Protein AF-A0A1Z5KUL9-F1 (afdb_monomer)

Secondary structure (DSSP, 8-state):
-HHHHHHHHHHHHSGGG-HHHHHHHHHHHHHS-TTS--HHHHHHHHHHHHHHHHHHHHHHHHHHHHHHS----S--HHHHHHHHHHHHHHHHS-PPPPHHHHHHHHHHHHHHHHHHHHS-TTS--HHHHTT-TTT--HHHHHHHHHHHHHHSBS-TT-TT-S-BSS-HHHHHHHS-HHHHHHHHHHHHHHHHHHHTTHHHHHHHHHHHSTT-HHHHHHHHHHHHHHHHHH-GGGS-HHHHHHHHHHHHHTTS-THHHHHHHHHHHT---S-GGG-HHHHHHHHHS--

Organism: Ornithodoros moubata (NCBI:txid6938)

Solvent-accessible surface area (backbone atoms only — not comparable to full-atom values): 16023 Å² total; per-residue (Å²): 103,66,67,42,52,50,51,40,44,55,21,60,27,39,53,90,49,32,72,58,44,43,49,48,50,53,48,41,57,75,74,42,78,78,76,82,82,43,74,64,57,50,29,67,66,37,36,62,61,36,53,52,50,51,53,49,51,54,50,51,48,49,53,52,51,53,64,72,62,78,57,100,68,91,79,53,75,58,59,60,50,50,51,50,46,53,52,50,51,58,58,70,67,55,72,80,87,45,77,64,56,53,52,51,50,49,52,53,52,48,48,52,50,53,61,57,41,35,73,34,96,87,50,87,15,60,35,54,78,69,71,41,69,91,76,68,47,79,63,52,58,50,49,51,52,52,50,51,39,50,68,40,46,69,37,86,89,39,88,81,52,91,50,38,67,41,49,62,86,66,49,62,76,71,48,63,61,68,58,57,51,47,54,51,50,35,52,53,49,37,50,48,36,59,74,70,38,50,60,59,52,52,51,54,57,45,61,69,54,72,93,41,70,70,60,45,34,51,51,46,18,50,52,33,23,57,48,9,25,60,19,49,66,56,61,36,67,68,52,51,48,54,47,39,54,50,22,57,76,70,75,42,68,40,62,68,45,48,50,51,24,56,58,31,27,54,63,31,75,81,38,45,70,19,36,70,55,39,36,52,40,62,73,75,38,96,122

Nearest PDB structures (foldseek):
  8w6t-assembly1_A  TM=8.303E-01  e=1.718E-07  Homo sapiens
  8w6t-assembly1_B  TM=5.872E-01  e=6.040E-07  Homo sapiens
  8w6o-assembly1_A  TM=5.291E-01  e=1.368E-05  Homo sapiens

Mean predicted aligned error: 11.58 Å

Sequence (287 aa):
MVVALSCHLGSSTFFTGSQIHLRFLDLFSRTLEPG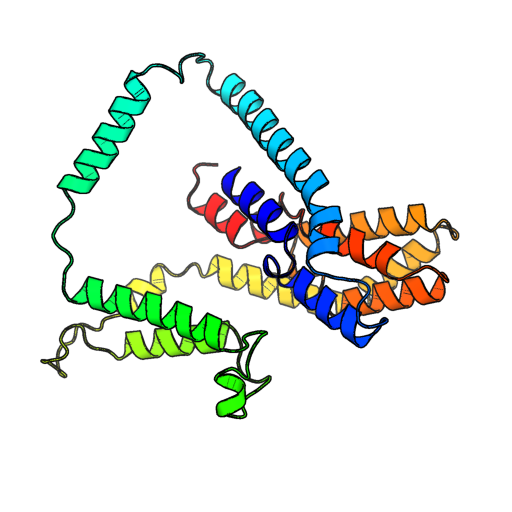ILTSGAWVAVNAPPAIILILLVCFLTRIVYLRKLGVYSLESKDHRKEMNFIFSSQYSDLEPVTAWEALVAFFVVFFVVIQFTREPVFFHGWAAFLNVEGFVSDATSSALVLLVMGFVPVRLMELTSRHRLLNWRVVLPDLPWGMALVVGAGNAFAYAANKTGFIDTTISWLDRIKRKPVLTQVGLSFSSAFSAQFTRQFLDTSRLHQIVEKSVQDNVHPMMYVLPAASAASFSYVMPTASVANIMVYRYGDV

Radius of gyration: 23.61 Å; Cα contacts (8 Å, |Δi|>4): 247; chains: 1; bounding box: 67×36×63 Å

Structure (mmCIF, N/CA/C/O backbone):
data_AF-A0A1Z5KUL9-F1
#
_entry.id   AF-A0A1Z5KUL9-F1
#
loop_
_atom_site.group_PDB
_atom_site.id
_atom_site.type_symbol
_atom_site.label_atom_id
_atom_site.label_alt_id
_atom_site.label_comp_id
_atom_site.label_asym_id
_atom_site.label_entity_id
_atom_site.label_seq_id
_atom_site.pdbx_PDB_ins_code
_atom_site.Cartn_x
_atom_site.Cartn_y
_atom_site.Cartn_z
_atom_site.occupancy
_atom_site.B_iso_or_equiv
_atom_site.auth_seq_id
_atom_site.auth_comp_id
_atom_site.auth_asym_id
_atom_site.auth_atom_id
_atom_site.pdbx_PDB_model_num
ATOM 1 N N . MET A 1 1 ? 5.044 2.825 15.771 1.00 62.91 1 MET A N 1
ATOM 2 C CA . MET A 1 1 ? 5.893 2.726 14.554 1.00 62.91 1 MET A CA 1
ATOM 3 C C . MET A 1 1 ? 6.215 1.283 14.154 1.00 62.91 1 MET A C 1
ATOM 5 O O . MET A 1 1 ? 5.953 0.923 13.015 1.00 62.91 1 MET A O 1
ATOM 9 N N . VAL A 1 2 ? 6.712 0.435 15.067 1.00 69.31 2 VAL A N 1
ATOM 10 C CA . VAL A 1 2 ? 7.097 -0.964 14.758 1.00 69.31 2 VAL A CA 1
ATOM 11 C C . VAL A 1 2 ? 5.974 -1.783 14.121 1.00 69.31 2 VAL A C 1
ATOM 13 O O . VAL A 1 2 ? 6.212 -2.455 13.130 1.00 69.31 2 VAL A O 1
ATOM 16 N N . VAL A 1 3 ? 4.743 -1.680 14.627 1.00 72.81 3 VAL A N 1
ATOM 17 C CA . VAL A 1 3 ? 3.597 -2.448 14.106 1.00 72.81 3 VAL A CA 1
ATOM 18 C C . VAL A 1 3 ? 3.288 -2.118 12.638 1.00 72.81 3 VAL A C 1
ATOM 20 O O . VAL A 1 3 ? 3.062 -3.030 11.846 1.00 72.81 3 VAL A O 1
ATOM 23 N N . ALA A 1 4 ? 3.338 -0.840 12.243 1.00 72.75 4 ALA A N 1
ATOM 24 C CA . ALA A 1 4 ? 3.152 -0.448 10.841 1.00 72.75 4 ALA A CA 1
ATOM 25 C C . ALA A 1 4 ? 4.274 -0.995 9.948 1.00 72.75 4 ALA A C 1
ATOM 27 O O . ALA A 1 4 ? 4.018 -1.466 8.842 1.00 72.75 4 ALA A O 1
ATOM 28 N N . LEU A 1 5 ? 5.509 -0.995 10.454 1.00 74.69 5 LEU A N 1
ATOM 29 C CA . LEU A 1 5 ? 6.662 -1.516 9.731 1.00 74.69 5 LEU A CA 1
ATOM 30 C C . LEU A 1 5 ? 6.566 -3.042 9.551 1.00 74.69 5 LEU A C 1
ATOM 32 O O . LEU A 1 5 ? 6.753 -3.540 8.442 1.00 74.69 5 LEU A O 1
ATOM 36 N N . SER A 1 6 ? 6.160 -3.775 10.590 1.00 75.12 6 SER A N 1
ATOM 37 C CA . SER A 1 6 ? 5.890 -5.217 10.516 1.00 75.12 6 SER A CA 1
ATOM 38 C C . SER A 1 6 ? 4.751 -5.548 9.550 1.00 75.12 6 SER A C 1
ATOM 40 O O . SER A 1 6 ? 4.861 -6.504 8.789 1.00 75.12 6 SER A O 1
ATOM 42 N N . CYS A 1 7 ? 3.681 -4.746 9.535 1.00 75.38 7 CYS A N 1
ATOM 43 C CA . CYS A 1 7 ? 2.575 -4.904 8.589 1.00 75.38 7 CYS A CA 1
ATOM 44 C C . CYS A 1 7 ? 3.070 -4.793 7.139 1.00 75.38 7 CYS A C 1
ATOM 46 O O . CYS A 1 7 ? 2.737 -5.619 6.291 1.00 75.38 7 CYS A O 1
ATOM 48 N N . HIS A 1 8 ? 3.947 -3.828 6.868 1.00 76.38 8 HIS A N 1
ATOM 49 C CA . HIS A 1 8 ? 4.524 -3.640 5.543 1.00 76.38 8 HIS A CA 1
ATOM 50 C C . HIS A 1 8 ? 5.495 -4.741 5.123 1.00 76.38 8 HIS A C 1
ATOM 52 O O . HIS A 1 8 ? 5.379 -5.241 4.005 1.00 76.38 8 HIS A O 1
ATOM 58 N N . LEU A 1 9 ? 6.370 -5.193 6.021 1.00 76.31 9 LEU A N 1
ATOM 59 C CA . LEU A 1 9 ? 7.263 -6.326 5.754 1.00 76.31 9 LEU A CA 1
ATOM 60 C C . LEU A 1 9 ? 6.496 -7.650 5.577 1.00 76.31 9 LEU A C 1
ATOM 62 O O . LEU A 1 9 ? 6.845 -8.469 4.728 1.00 76.31 9 LEU A O 1
ATOM 66 N N . GLY A 1 10 ? 5.412 -7.851 6.329 1.00 74.94 10 GLY A N 1
ATOM 67 C CA . GLY A 1 10 ? 4.516 -8.992 6.137 1.00 74.94 10 GLY A CA 1
ATOM 68 C C . GLY A 1 10 ? 3.826 -8.938 4.774 1.00 74.94 10 GLY A C 1
ATOM 69 O O . GLY A 1 10 ? 3.861 -9.909 4.019 1.00 74.94 10 GLY A O 1
ATOM 70 N N . SER A 1 11 ? 3.277 -7.773 4.415 1.00 73.88 11 SER A N 1
ATOM 71 C CA . SER A 1 11 ? 2.605 -7.565 3.129 1.00 73.88 11 SER A CA 1
ATOM 72 C C . SER A 1 11 ? 3.530 -7.736 1.923 1.00 73.88 11 SER A C 1
ATOM 74 O O . SER A 1 11 ? 3.076 -8.158 0.863 1.00 73.88 11 SER A O 1
ATOM 76 N N . SER A 1 12 ? 4.829 -7.454 2.069 1.00 77.00 12 SER A N 1
ATOM 77 C CA . SER A 1 12 ? 5.770 -7.590 0.961 1.00 77.00 12 SER A CA 1
ATOM 78 C C . SER A 1 12 ? 6.201 -9.039 0.701 1.00 77.00 12 SER A C 1
ATOM 80 O O . SER A 1 12 ? 6.605 -9.387 -0.410 1.00 77.00 12 SER A O 1
ATOM 82 N N . THR A 1 13 ? 6.085 -9.903 1.710 1.00 78.25 13 THR A N 1
ATOM 83 C CA . THR A 1 13 ? 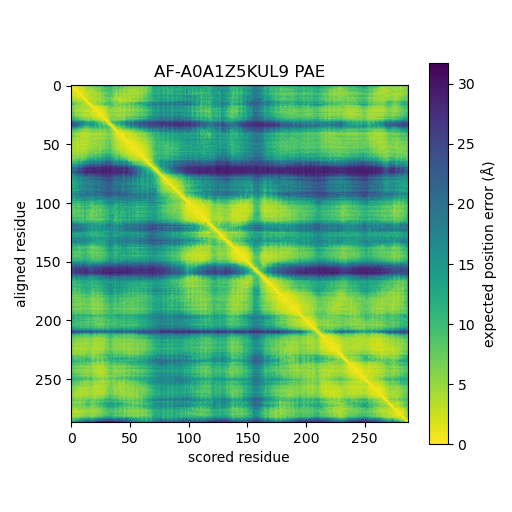6.519 -11.304 1.637 1.00 78.25 13 THR A CA 1
ATOM 84 C C . THR A 1 13 ? 5.588 -12.155 0.767 1.00 78.25 13 THR A C 1
ATOM 86 O O . THR A 1 13 ? 6.046 -13.084 0.104 1.00 78.25 13 THR A O 1
ATOM 89 N N . PHE A 1 14 ? 4.296 -11.820 0.716 1.00 77.75 14 PHE A N 1
ATOM 90 C CA . PHE A 1 14 ? 3.277 -12.565 -0.028 1.00 77.75 14 PHE A CA 1
ATOM 91 C C . PHE A 1 14 ? 2.748 -11.755 -1.220 1.00 77.75 14 PHE A C 1
ATOM 93 O O . PHE A 1 14 ? 2.569 -10.542 -1.119 1.00 77.75 14 PHE A O 1
ATOM 100 N N . PHE A 1 15 ? 2.422 -12.415 -2.340 1.00 68.12 15 PHE A N 1
ATOM 101 C CA . PHE A 1 15 ? 1.801 -11.742 -3.496 1.00 68.12 15 PHE A CA 1
ATOM 102 C C . PHE A 1 15 ? 0.457 -11.105 -3.158 1.00 68.12 15 PHE A C 1
ATOM 104 O O . PHE A 1 15 ? 0.182 -9.986 -3.570 1.00 68.12 15 PHE A O 1
ATOM 111 N N . THR A 1 16 ? -0.359 -11.804 -2.374 1.00 68.25 16 THR A N 1
ATOM 112 C CA . THR A 1 16 ? -1.669 -11.327 -1.918 1.00 68.25 16 THR A CA 1
ATOM 113 C C . THR A 1 16 ? -1.567 -10.224 -0.869 1.00 68.25 16 THR A C 1
ATOM 115 O O . THR A 1 16 ? -2.568 -9.592 -0.550 1.00 68.25 16 THR A O 1
ATOM 118 N N . GLY A 1 17 ? -0.371 -9.978 -0.326 1.00 63.09 17 GLY A N 1
ATOM 119 C CA . GLY A 1 17 ? -0.167 -8.992 0.725 1.00 63.09 17 GLY A CA 1
ATOM 120 C C . GLY A 1 17 ? -0.227 -7.547 0.229 1.00 63.09 17 GLY A C 1
ATOM 121 O O . GLY A 1 17 ? -0.564 -6.660 1.009 1.00 63.09 17 GLY A O 1
ATOM 122 N N . SER A 1 18 ? 0.064 -7.286 -1.051 1.00 73.56 18 SER A N 1
ATOM 123 C CA . SER A 1 18 ? 0.107 -5.928 -1.605 1.00 73.56 18 SER A CA 1
ATOM 124 C C . SER A 1 18 ? -0.426 -5.864 -3.034 1.00 73.56 18 SER A C 1
ATOM 126 O O . SER A 1 18 ? -0.042 -6.648 -3.899 1.00 73.56 18 SER A O 1
ATOM 128 N N . GLN A 1 19 ? -1.235 -4.840 -3.313 1.00 71.25 19 GLN A N 1
ATOM 129 C CA . GLN A 1 19 ? -1.764 -4.559 -4.653 1.00 71.25 19 GLN A CA 1
ATOM 130 C C . GLN A 1 19 ? -0.659 -4.324 -5.697 1.00 71.25 19 GLN A C 1
ATOM 132 O O . GLN A 1 19 ? -0.842 -4.628 -6.872 1.00 71.25 19 GLN A O 1
ATOM 137 N N . ILE A 1 20 ? 0.515 -3.834 -5.284 1.00 73.31 20 ILE A N 1
ATOM 138 C CA . ILE A 1 20 ? 1.674 -3.663 -6.179 1.00 73.31 20 ILE A CA 1
ATOM 139 C C . ILE A 1 20 ? 2.148 -5.027 -6.696 1.00 73.31 20 ILE A C 1
ATOM 141 O O . ILE A 1 20 ? 2.472 -5.173 -7.872 1.00 73.31 20 ILE A O 1
ATOM 145 N N . HIS A 1 21 ? 2.154 -6.039 -5.826 1.00 77.50 21 HIS A N 1
ATOM 146 C CA . HIS A 1 21 ? 2.615 -7.385 -6.157 1.00 77.50 21 HIS A CA 1
ATOM 147 C C . HIS A 1 21 ? 1.599 -8.137 -7.013 1.00 77.50 21 HIS A C 1
ATOM 149 O O . HIS A 1 21 ? 1.995 -8.845 -7.934 1.00 77.50 21 HIS A O 1
ATOM 155 N N . LEU A 1 22 ? 0.303 -7.929 -6.771 1.00 75.56 22 LEU A N 1
ATOM 156 C CA . LEU A 1 22 ? -0.757 -8.462 -7.628 1.00 75.56 22 LEU A CA 1
ATOM 157 C C . LEU A 1 22 ? -0.721 -7.851 -9.030 1.00 75.56 22 LEU A C 1
ATOM 159 O O . LEU A 1 22 ? -0.789 -8.582 -10.010 1.00 75.56 22 LEU A O 1
ATOM 163 N N . ARG A 1 23 ? -0.536 -6.531 -9.143 1.00 75.75 23 ARG A N 1
ATOM 164 C CA . ARG A 1 23 ? -0.370 -5.858 -10.442 1.00 75.75 23 ARG A CA 1
ATOM 165 C C . ARG A 1 23 ? 0.884 -6.312 -11.173 1.00 75.75 23 ARG A C 1
ATOM 167 O O . ARG A 1 23 ? 0.862 -6.440 -12.391 1.00 75.75 23 ARG A O 1
ATOM 174 N N . PHE A 1 24 ? 1.966 -6.565 -10.440 1.00 75.69 24 PHE A N 1
ATOM 175 C CA . PHE A 1 24 ? 3.160 -7.174 -11.009 1.00 75.69 24 PHE A CA 1
ATOM 176 C C . PHE A 1 24 ? 2.887 -8.593 -11.516 1.00 75.69 24 PHE A C 1
ATOM 178 O O . PHE A 1 24 ? 3.294 -8.912 -12.625 1.00 75.69 24 PHE A O 1
ATOM 185 N N . LEU A 1 25 ? 2.190 -9.425 -10.740 1.00 75.31 25 LEU A N 1
ATOM 186 C CA . LEU A 1 25 ? 1.840 -10.784 -11.145 1.00 75.31 25 LEU A CA 1
ATOM 187 C C . LEU A 1 25 ? 0.931 -10.788 -12.383 1.00 75.31 25 LEU A C 1
ATOM 189 O O . LEU A 1 25 ? 1.201 -11.533 -13.320 1.00 75.31 25 LEU A O 1
ATOM 193 N N . ASP A 1 26 ? -0.091 -9.927 -12.414 1.00 75.25 26 ASP A N 1
ATOM 194 C CA . ASP A 1 26 ? -0.973 -9.742 -13.573 1.00 75.25 26 ASP A CA 1
ATOM 195 C C . ASP A 1 26 ? -0.164 -9.296 -14.798 1.00 75.25 26 ASP A C 1
ATOM 197 O O . ASP A 1 26 ? -0.205 -9.953 -15.836 1.00 75.25 26 ASP A O 1
ATOM 201 N N . LEU A 1 27 ? 0.678 -8.267 -14.654 1.00 75.38 27 LEU A N 1
ATOM 202 C CA . LEU A 1 27 ? 1.568 -7.818 -15.723 1.00 75.38 27 LEU A CA 1
ATOM 203 C C . LEU A 1 27 ? 2.477 -8.944 -16.224 1.00 75.38 27 LEU A C 1
ATOM 205 O O . LEU A 1 27 ? 2.590 -9.155 -17.429 1.00 75.38 27 LEU A O 1
ATOM 209 N N . PHE A 1 28 ? 3.126 -9.658 -15.307 1.00 74.06 28 PHE A N 1
ATOM 210 C CA . PHE A 1 28 ? 4.061 -10.728 -15.624 1.00 74.06 28 PHE A CA 1
ATOM 211 C C . PHE A 1 28 ? 3.354 -11.851 -16.377 1.00 74.06 28 PHE A C 1
ATOM 213 O O . PHE A 1 28 ? 3.831 -12.260 -17.424 1.00 74.06 28 PHE A O 1
ATOM 220 N N . SER A 1 29 ? 2.176 -12.272 -15.911 1.00 71.81 29 SER A N 1
ATOM 221 C CA . SER A 1 29 ? 1.372 -13.309 -16.566 1.00 71.81 29 SER A CA 1
ATOM 222 C C . SER A 1 29 ? 0.888 -12.930 -17.972 1.00 71.81 29 SER A C 1
ATOM 224 O O . SER A 1 29 ? 0.680 -13.813 -18.800 1.00 71.81 29 SER A O 1
ATOM 226 N N . ARG A 1 30 ? 0.727 -11.628 -18.255 1.00 70.50 30 ARG A N 1
ATOM 227 C CA . ARG A 1 30 ? 0.309 -11.110 -19.569 1.00 70.50 30 ARG A CA 1
ATOM 228 C C . ARG A 1 30 ? 1.467 -10.875 -20.534 1.00 70.50 30 ARG A C 1
ATOM 230 O O . ARG A 1 30 ? 1.259 -10.934 -21.741 1.00 70.50 30 ARG A O 1
ATOM 237 N N . THR A 1 31 ? 2.651 -10.543 -20.023 1.00 67.88 31 THR A N 1
ATOM 238 C CA . THR A 1 31 ? 3.796 -10.099 -20.841 1.00 67.88 31 THR A CA 1
ATOM 239 C C . THR A 1 31 ? 4.904 -11.135 -20.966 1.00 67.88 31 THR A C 1
ATOM 241 O O . THR A 1 31 ? 5.670 -11.080 -21.925 1.00 67.88 31 THR A O 1
ATOM 244 N N . LEU A 1 32 ? 5.019 -12.066 -20.017 1.00 62.53 32 LEU A N 1
ATOM 245 C CA . LEU A 1 32 ? 6.112 -13.031 -19.919 1.00 62.53 32 LEU A CA 1
ATOM 246 C C . LEU A 1 32 ? 5.563 -14.434 -19.658 1.00 62.53 32 LEU A C 1
ATOM 248 O O . LEU A 1 32 ? 4.431 -14.596 -19.211 1.00 62.53 32 LEU A O 1
ATOM 252 N N . GLU A 1 33 ? 6.359 -15.450 -20.000 1.00 60.91 33 GLU A N 1
ATOM 253 C CA . GLU A 1 33 ? 5.923 -16.848 -20.037 1.00 60.91 33 GLU A CA 1
ATOM 254 C C . GLU A 1 33 ? 5.136 -17.266 -18.777 1.00 60.91 33 GLU A C 1
ATOM 256 O O . GLU A 1 33 ? 5.625 -17.115 -17.646 1.00 60.91 33 GLU A O 1
ATOM 261 N N . PRO A 1 34 ? 3.921 -17.821 -18.944 1.00 55.38 34 PRO A N 1
ATOM 262 C CA . PRO A 1 34 ? 3.115 -18.266 -17.819 1.00 55.38 34 PRO A CA 1
ATOM 263 C C . PRO A 1 34 ? 3.795 -19.455 -17.124 1.00 55.38 34 PRO A C 1
ATOM 265 O O . PRO A 1 34 ? 4.022 -20.496 -17.733 1.00 55.38 34 PRO A O 1
ATOM 268 N N . GLY A 1 35 ? 4.099 -19.313 -15.827 1.00 58.16 35 GLY A N 1
ATOM 269 C CA . GLY A 1 35 ? 4.511 -20.430 -14.961 1.00 58.16 35 GLY A CA 1
ATOM 270 C C . GLY A 1 35 ? 5.857 -20.293 -14.241 1.00 58.16 35 GLY A C 1
ATOM 271 O O . GLY A 1 35 ? 6.096 -21.035 -13.291 1.00 58.16 35 GLY A O 1
ATOM 272 N N . ILE A 1 36 ? 6.712 -19.329 -14.604 1.00 57.94 36 ILE A N 1
ATOM 273 C CA . ILE A 1 36 ? 8.028 -19.146 -13.948 1.00 57.94 36 ILE A CA 1
ATOM 274 C C . ILE A 1 36 ? 7.878 -18.602 -12.515 1.00 57.94 36 ILE A C 1
ATOM 276 O O . ILE A 1 36 ? 8.662 -18.924 -11.621 1.00 57.94 36 ILE A O 1
ATOM 280 N N . LEU A 1 37 ? 6.845 -17.793 -12.270 1.00 66.19 37 LEU A N 1
ATOM 281 C CA . LEU A 1 37 ? 6.653 -17.081 -11.013 1.00 66.19 37 LEU A CA 1
ATOM 282 C C . LEU A 1 37 ? 5.544 -17.717 -10.167 1.00 66.19 37 LEU A C 1
ATOM 284 O O . LEU A 1 37 ? 4.406 -17.253 -10.141 1.00 66.19 37 LEU A O 1
ATOM 288 N N . THR A 1 38 ? 5.873 -18.794 -9.457 1.00 71.12 38 THR A N 1
ATOM 289 C CA . THR A 1 38 ? 4.954 -19.373 -8.467 1.00 71.12 38 THR A CA 1
ATOM 290 C C . THR A 1 38 ? 4.915 -18.522 -7.197 1.00 71.12 38 THR A C 1
ATOM 292 O O . THR A 1 38 ? 5.908 -17.896 -6.813 1.00 71.12 38 THR A O 1
ATOM 295 N N . SER A 1 39 ? 3.784 -18.532 -6.481 1.00 68.12 39 SER A N 1
ATOM 296 C CA . SER A 1 39 ? 3.685 -17.853 -5.180 1.00 68.12 39 SER A CA 1
ATOM 297 C C . SER A 1 39 ? 4.734 -18.346 -4.181 1.00 68.12 39 SER A C 1
ATOM 299 O O . SER A 1 39 ? 5.261 -17.552 -3.405 1.00 68.12 39 SER A O 1
ATOM 301 N N . GLY A 1 40 ? 5.099 -19.630 -4.256 1.00 68.19 40 GLY A N 1
ATOM 302 C CA . GLY A 1 40 ? 6.181 -20.213 -3.465 1.00 68.19 40 GLY A CA 1
ATOM 303 C C . GLY A 1 40 ? 7.559 -19.634 -3.802 1.00 68.19 40 GLY A C 1
ATOM 304 O O . GLY A 1 40 ? 8.306 -19.299 -2.886 1.00 68.19 40 GLY A O 1
ATOM 305 N N . ALA A 1 41 ? 7.883 -19.445 -5.087 1.00 74.25 41 ALA A N 1
ATOM 306 C CA . ALA A 1 41 ? 9.161 -18.862 -5.506 1.00 74.25 41 ALA A CA 1
ATOM 307 C C . ALA A 1 41 ? 9.328 -17.414 -5.015 1.00 74.25 41 ALA A C 1
ATOM 309 O O . ALA A 1 41 ? 10.400 -17.031 -4.549 1.00 74.25 41 ALA A O 1
ATOM 310 N N . TRP A 1 42 ? 8.259 -16.616 -5.044 1.00 76.25 42 TRP A N 1
ATOM 311 C CA . TRP A 1 42 ? 8.297 -15.247 -4.523 1.00 76.25 42 TRP A CA 1
ATOM 312 C C . TRP A 1 42 ? 8.534 -15.185 -3.022 1.00 76.25 42 TRP A C 1
ATOM 314 O O . TRP A 1 42 ? 9.363 -14.393 -2.571 1.00 76.25 42 TRP A O 1
ATOM 324 N N . VAL A 1 43 ? 7.836 -16.029 -2.257 1.00 79.25 43 VAL A N 1
ATOM 325 C CA . VAL A 1 43 ? 8.042 -16.139 -0.809 1.00 79.25 43 VAL A CA 1
ATOM 326 C C . VAL A 1 43 ? 9.469 -16.605 -0.526 1.00 79.25 43 VAL A C 1
ATOM 328 O O . VAL A 1 43 ? 10.130 -16.019 0.321 1.00 79.25 43 VAL A O 1
ATOM 331 N N . ALA A 1 44 ? 9.992 -17.585 -1.265 1.00 80.62 44 ALA A N 1
ATOM 332 C CA . ALA A 1 44 ? 11.360 -18.066 -1.081 1.00 80.62 44 ALA A CA 1
ATOM 333 C C . ALA A 1 44 ? 12.415 -16.962 -1.288 1.00 80.62 44 ALA A C 1
ATOM 335 O O . ALA A 1 44 ? 13.407 -16.922 -0.563 1.00 80.62 44 ALA A O 1
ATOM 336 N N . VAL A 1 45 ? 12.189 -16.042 -2.232 1.00 80.06 45 VAL A N 1
ATOM 337 C CA . VAL A 1 45 ? 13.104 -14.921 -2.504 1.00 80.06 45 VAL A CA 1
ATOM 338 C C . VAL A 1 45 ? 12.916 -13.757 -1.521 1.00 80.06 45 VAL A C 1
ATOM 340 O O . VAL A 1 45 ? 13.900 -13.168 -1.078 1.00 80.06 45 VAL A O 1
ATOM 343 N N . ASN A 1 46 ? 11.676 -13.415 -1.155 1.00 79.56 46 ASN A N 1
ATOM 344 C CA . ASN A 1 46 ? 11.377 -12.220 -0.353 1.00 79.56 46 ASN A CA 1
ATOM 345 C C . ASN A 1 46 ? 11.302 -12.478 1.162 1.00 79.56 46 ASN A C 1
ATOM 347 O O . ASN A 1 46 ? 11.520 -11.550 1.941 1.00 79.56 46 ASN A O 1
ATOM 351 N N . ALA A 1 47 ? 11.037 -13.709 1.611 1.00 81.94 47 ALA A N 1
ATOM 352 C CA . ALA A 1 47 ? 10.938 -14.022 3.037 1.00 81.94 47 ALA A CA 1
ATOM 353 C C . ALA A 1 47 ? 12.275 -13.886 3.786 1.00 81.94 47 ALA A C 1
ATOM 355 O O . ALA A 1 47 ? 12.273 -13.253 4.844 1.00 81.94 47 ALA A O 1
ATOM 356 N N . PRO A 1 48 ? 13.426 -14.387 3.282 1.00 85.69 48 PRO A N 1
ATOM 357 C CA . PRO A 1 48 ? 14.700 -14.220 3.980 1.00 85.69 48 PRO A CA 1
ATOM 358 C C . PRO A 1 48 ? 15.066 -12.750 4.262 1.00 85.69 48 PRO A C 1
ATOM 360 O O . PRO A 1 48 ? 15.320 -12.429 5.428 1.00 85.69 48 PRO A O 1
ATOM 363 N N . PRO A 1 49 ? 15.041 -11.819 3.279 1.00 82.31 49 PRO A N 1
ATOM 364 C CA . PRO A 1 49 ? 15.327 -10.416 3.562 1.00 82.31 49 PRO A CA 1
ATOM 365 C C . PRO A 1 49 ? 14.263 -9.771 4.461 1.00 82.31 49 PRO A C 1
ATOM 367 O O . PRO A 1 49 ? 14.620 -8.960 5.314 1.00 82.31 49 PRO A O 1
ATOM 370 N N . ALA A 1 50 ? 12.983 -10.148 4.346 1.00 81.12 50 ALA A N 1
ATOM 371 C CA . ALA A 1 50 ? 11.934 -9.635 5.229 1.00 81.12 50 ALA A CA 1
ATOM 372 C C . ALA A 1 50 ? 12.160 -10.037 6.696 1.00 81.12 50 ALA A C 1
ATOM 374 O O . ALA A 1 50 ? 12.080 -9.184 7.577 1.00 81.12 50 ALA A O 1
ATOM 375 N N . ILE A 1 51 ? 12.512 -11.298 6.969 1.00 83.62 51 ILE A N 1
ATOM 376 C CA . ILE A 1 51 ? 12.808 -11.788 8.326 1.00 83.62 51 ILE A CA 1
ATOM 377 C C . ILE A 1 51 ? 14.011 -11.046 8.916 1.00 83.62 51 ILE A C 1
ATOM 379 O O . ILE A 1 51 ? 13.946 -10.580 10.053 1.00 83.62 51 ILE A O 1
ATOM 383 N N . ILE A 1 52 ? 15.087 -10.883 8.138 1.00 85.88 52 ILE A N 1
ATOM 384 C CA . ILE A 1 52 ? 16.282 -10.144 8.570 1.00 85.88 52 ILE A CA 1
ATOM 385 C C . ILE A 1 52 ? 15.918 -8.700 8.929 1.00 85.88 52 ILE A C 1
ATOM 387 O O . ILE A 1 52 ? 16.329 -8.204 9.977 1.00 85.88 52 ILE A O 1
ATOM 391 N N . LEU A 1 53 ? 15.112 -8.033 8.099 1.00 82.12 53 LEU A N 1
ATOM 392 C CA . LEU A 1 53 ? 14.672 -6.661 8.348 1.00 82.12 53 LEU A CA 1
ATOM 393 C C . LEU A 1 53 ? 13.767 -6.551 9.578 1.00 82.12 53 LEU A C 1
ATOM 395 O O . LEU A 1 53 ? 13.943 -5.620 10.361 1.00 82.12 53 LEU A O 1
ATOM 399 N N . ILE A 1 54 ? 12.847 -7.497 9.793 1.00 82.75 54 ILE A N 1
ATOM 400 C CA . ILE A 1 54 ? 12.008 -7.533 11.001 1.00 82.75 54 ILE A CA 1
ATOM 401 C C . ILE A 1 54 ? 12.893 -7.674 12.241 1.00 82.75 54 ILE A C 1
ATOM 403 O O . ILE A 1 54 ? 12.766 -6.882 13.173 1.00 82.75 54 ILE A O 1
ATOM 407 N N . LEU A 1 55 ? 13.822 -8.636 12.247 1.00 84.31 55 LEU A N 1
ATOM 408 C CA . LEU A 1 55 ? 14.739 -8.850 13.369 1.00 84.31 55 LEU A CA 1
ATOM 409 C C . LEU A 1 55 ? 15.595 -7.611 13.640 1.00 84.31 55 LEU A C 1
ATOM 411 O O . LEU A 1 55 ? 15.738 -7.203 14.793 1.00 84.31 55 LEU A O 1
ATOM 415 N N . LEU A 1 56 ? 16.111 -6.977 12.586 1.00 84.38 56 LEU A N 1
ATOM 416 C CA . LEU A 1 56 ? 16.901 -5.756 12.683 1.00 84.38 56 LEU A CA 1
ATOM 417 C C . LEU A 1 56 ? 16.076 -4.589 13.236 1.00 84.38 56 LEU A C 1
ATOM 419 O O . LEU A 1 56 ? 16.545 -3.882 14.122 1.00 84.38 56 LEU A O 1
ATOM 423 N N . VAL A 1 57 ? 14.833 -4.407 12.792 1.00 80.12 57 VAL A N 1
ATOM 424 C CA . VAL A 1 57 ? 13.946 -3.354 13.310 1.00 80.12 57 VAL A CA 1
ATOM 425 C C . VAL A 1 57 ? 13.556 -3.620 14.760 1.00 80.12 57 VAL A C 1
ATOM 427 O O . VAL A 1 57 ? 13.581 -2.695 15.573 1.00 80.12 57 VAL A O 1
ATOM 430 N N . CYS A 1 58 ? 13.247 -4.864 15.125 1.00 79.94 58 CYS A N 1
ATOM 431 C CA . CYS A 1 58 ? 12.995 -5.246 16.513 1.00 79.94 58 CYS A CA 1
ATOM 432 C C . CYS A 1 58 ? 14.222 -4.975 17.393 1.00 79.94 58 CYS A C 1
ATOM 434 O O . CYS A 1 58 ? 14.089 -4.412 18.478 1.00 79.94 58 CYS A O 1
ATOM 436 N N . PHE A 1 59 ? 15.417 -5.313 16.909 1.00 83.31 59 PHE A N 1
ATOM 437 C CA . PHE A 1 59 ? 16.675 -5.074 17.607 1.00 83.31 59 PHE A CA 1
ATOM 438 C C . PHE A 1 59 ? 16.975 -3.578 17.773 1.00 83.31 59 PHE A C 1
ATOM 440 O O . PHE A 1 59 ? 17.240 -3.124 18.886 1.00 83.31 59 PHE A O 1
ATOM 447 N N . LEU A 1 60 ? 16.864 -2.788 16.701 1.00 81.19 60 LEU A N 1
ATOM 448 C CA . LEU A 1 60 ? 17.062 -1.337 16.734 1.00 81.19 60 LEU A CA 1
ATOM 449 C C . LEU A 1 60 ? 16.042 -0.650 17.640 1.00 81.19 60 LEU A C 1
ATOM 451 O O . LEU A 1 60 ? 16.420 0.195 18.450 1.00 81.19 60 LEU A O 1
ATOM 455 N N . THR A 1 61 ? 14.769 -1.042 17.560 1.00 74.25 61 THR A N 1
ATOM 456 C CA . THR A 1 61 ? 13.734 -0.504 18.450 1.00 74.25 61 THR A CA 1
ATOM 457 C C . THR A 1 61 ? 14.068 -0.840 19.893 1.00 74.25 61 THR A C 1
ATOM 459 O O . THR A 1 61 ? 14.020 0.047 20.736 1.00 74.25 61 THR A O 1
ATOM 462 N N . ARG A 1 62 ? 14.473 -2.082 20.184 1.00 73.31 62 ARG A N 1
ATOM 463 C CA . ARG A 1 62 ? 14.875 -2.496 21.530 1.00 73.31 62 ARG A CA 1
ATOM 464 C C . ARG A 1 62 ? 16.050 -1.659 22.037 1.00 73.31 62 ARG A C 1
ATOM 466 O O . ARG A 1 62 ? 15.983 -1.177 23.156 1.00 73.31 62 ARG A O 1
ATOM 473 N N . ILE A 1 63 ? 17.074 -1.392 21.226 1.00 77.88 63 ILE A N 1
ATOM 474 C CA . ILE A 1 63 ? 18.196 -0.519 21.618 1.00 77.88 63 ILE A CA 1
ATOM 475 C C . ILE A 1 63 ? 17.737 0.920 21.877 1.00 77.88 63 ILE A C 1
ATOM 477 O O . ILE A 1 63 ? 18.121 1.510 22.885 1.00 77.88 63 ILE A O 1
ATOM 481 N N . VAL A 1 64 ? 16.938 1.498 20.979 1.00 72.38 64 VAL A N 1
ATOM 482 C CA . VAL A 1 64 ? 16.502 2.899 21.072 1.00 72.38 64 VAL A CA 1
ATOM 483 C C . VAL A 1 64 ? 15.545 3.104 22.247 1.00 72.38 64 VAL A C 1
ATOM 485 O O . VAL A 1 64 ? 15.734 4.046 23.016 1.00 72.38 64 VAL A O 1
ATOM 488 N N . TYR A 1 65 ? 14.568 2.211 22.438 1.00 65.81 65 TYR A N 1
ATOM 489 C CA . TYR A 1 65 ? 13.636 2.271 23.567 1.00 65.81 65 TYR A CA 1
ATOM 490 C C . TYR A 1 65 ? 14.328 1.974 24.898 1.00 65.81 65 TYR A C 1
ATOM 492 O O . TYR A 1 65 ? 14.103 2.709 25.855 1.00 65.81 65 TYR A O 1
ATOM 500 N N . LEU A 1 66 ? 15.221 0.977 24.972 1.00 61.31 66 LEU A N 1
ATOM 501 C CA . LEU A 1 66 ? 15.966 0.696 26.207 1.00 61.31 66 LEU A CA 1
ATOM 502 C C . LEU A 1 66 ? 16.939 1.828 26.572 1.00 61.31 66 LEU A C 1
ATOM 504 O O . LEU A 1 66 ? 17.155 2.077 27.754 1.00 61.31 66 LEU A O 1
ATOM 508 N N . ARG A 1 67 ? 17.501 2.545 25.586 1.00 60.62 67 ARG A N 1
ATOM 509 C CA . ARG A 1 67 ? 18.340 3.730 25.839 1.00 60.62 67 ARG A CA 1
ATOM 510 C C . ARG A 1 67 ? 17.536 4.961 26.252 1.00 60.62 67 ARG A C 1
ATOM 512 O O . ARG A 1 67 ? 18.002 5.693 27.116 1.00 60.62 67 ARG A O 1
ATOM 519 N N . LYS A 1 68 ? 16.358 5.203 25.660 1.00 58.12 68 LYS A N 1
ATOM 520 C CA . LYS A 1 68 ? 15.504 6.352 26.018 1.00 58.12 68 LYS A CA 1
ATOM 521 C 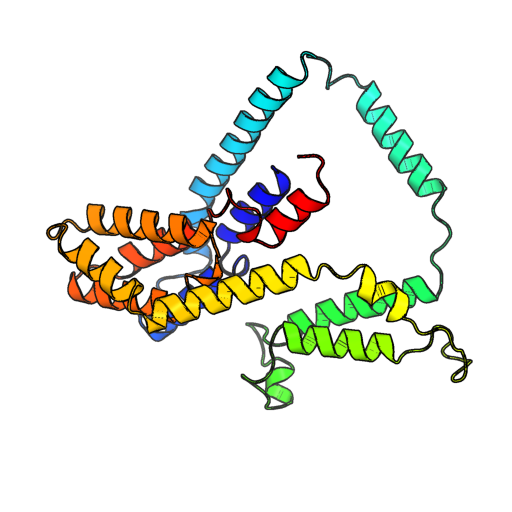C . LYS A 1 68 ? 14.814 6.192 27.372 1.00 58.12 68 LYS A C 1
ATOM 523 O O . LYS A 1 68 ? 14.617 7.192 28.048 1.00 58.12 68 LYS A O 1
ATOM 528 N N . LEU A 1 69 ? 14.451 4.971 27.768 1.00 55.22 69 LEU A N 1
ATOM 529 C CA . LEU A 1 69 ? 13.711 4.746 29.013 1.00 55.22 69 LEU A CA 1
ATOM 530 C C . LEU A 1 69 ? 14.581 4.612 30.259 1.00 55.22 69 LEU A C 1
ATOM 532 O O . LEU A 1 69 ? 14.009 4.564 31.336 1.00 55.22 69 LEU A O 1
ATOM 536 N N . GLY A 1 70 ? 15.917 4.567 30.16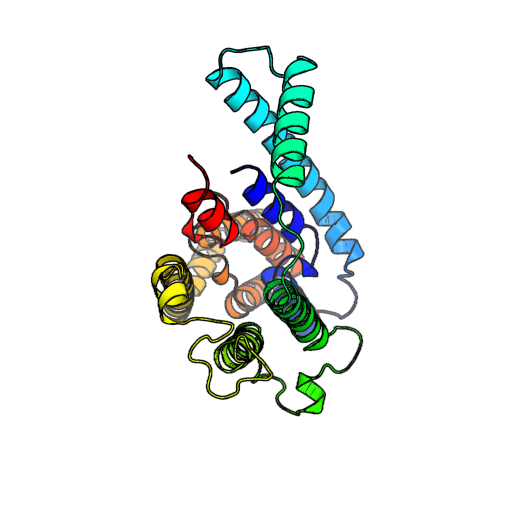2 1.00 51.91 70 GLY A N 1
ATOM 537 C CA . GLY A 1 70 ? 16.810 4.603 31.335 1.00 51.91 70 GLY A CA 1
ATOM 538 C C . GLY A 1 70 ? 16.505 3.574 32.436 1.00 51.91 70 GLY A C 1
ATOM 539 O O . GLY A 1 70 ? 16.962 3.731 33.563 1.00 51.91 70 GLY A O 1
ATOM 540 N N . VAL A 1 71 ? 15.715 2.541 32.138 1.00 48.53 71 VAL A N 1
ATOM 541 C CA . VAL A 1 71 ? 15.144 1.624 33.123 1.00 48.53 71 VAL A CA 1
ATOM 542 C C . VAL A 1 71 ? 15.236 0.217 32.553 1.00 48.53 71 VAL A C 1
ATOM 544 O O . VAL A 1 71 ? 14.429 -0.240 31.742 1.00 48.53 71 VAL A O 1
ATOM 547 N N . TYR A 1 72 ? 16.269 -0.482 33.005 1.00 43.91 72 TYR A N 1
ATOM 548 C CA . TYR A 1 72 ? 16.416 -1.926 32.894 1.00 43.91 72 TYR A CA 1
ATOM 549 C C . TYR A 1 72 ? 15.484 -2.580 33.933 1.00 43.91 72 TYR A C 1
ATOM 551 O O . TYR A 1 72 ? 15.927 -3.040 34.976 1.00 43.91 72 TYR A O 1
ATOM 559 N N . SER A 1 73 ? 14.167 -2.537 33.711 1.00 45.75 73 SER A N 1
ATOM 560 C CA . SER A 1 73 ? 13.187 -3.172 34.616 1.00 45.75 73 SER A CA 1
ATOM 561 C C . SER A 1 73 ? 11.857 -3.505 33.921 1.00 45.75 73 SER A C 1
ATOM 563 O O . SER A 1 73 ? 10.787 -3.371 34.506 1.00 45.75 73 SER A O 1
ATOM 565 N N . LEU A 1 74 ? 11.883 -3.949 32.663 1.00 50.06 74 LEU A N 1
ATOM 566 C CA . LEU A 1 74 ? 10.666 -4.373 31.945 1.00 50.06 74 LEU A CA 1
ATOM 567 C C . LEU A 1 74 ? 10.535 -5.894 31.832 1.00 50.06 74 LEU A C 1
ATOM 569 O O . LEU A 1 74 ? 10.004 -6.420 30.859 1.00 50.06 74 LEU A O 1
ATOM 573 N N . GLU A 1 75 ? 11.006 -6.610 32.850 1.00 49.84 75 GLU A N 1
ATOM 574 C CA . GLU A 1 75 ? 10.722 -8.037 32.995 1.00 49.84 75 GLU A CA 1
ATOM 575 C C . GLU A 1 75 ? 10.493 -8.427 34.462 1.00 49.84 75 GLU A C 1
ATOM 577 O O . GLU A 1 75 ? 10.853 -9.516 34.903 1.00 49.84 75 GLU A O 1
ATOM 582 N N . SER A 1 76 ? 9.873 -7.544 35.254 1.00 50.00 76 SER A N 1
ATOM 583 C CA . SER A 1 76 ? 9.300 -7.983 36.524 1.00 50.00 76 SER A CA 1
ATOM 584 C C . SER A 1 76 ? 7.972 -8.690 36.241 1.00 50.00 76 SER A C 1
ATOM 586 O O . SER A 1 76 ? 7.164 -8.267 35.409 1.00 50.00 76 SER A O 1
ATOM 588 N N . LYS A 1 77 ? 7.721 -9.798 36.944 1.00 56.00 77 LYS A N 1
ATOM 589 C CA . LYS A 1 77 ? 6.432 -10.513 36.935 1.00 56.00 77 LYS A CA 1
ATOM 590 C C . LYS A 1 77 ? 5.236 -9.593 37.239 1.00 56.00 77 LYS A C 1
ATOM 592 O O . LYS A 1 77 ? 4.106 -9.977 36.943 1.00 56.00 77 LYS A O 1
ATOM 597 N N . ASP A 1 78 ? 5.481 -8.406 37.788 1.00 61.03 78 ASP A N 1
ATOM 598 C CA . ASP A 1 78 ? 4.467 -7.428 38.169 1.00 61.03 78 ASP A CA 1
ATOM 599 C C . ASP A 1 78 ? 3.827 -6.735 36.964 1.00 61.03 78 ASP A C 1
ATOM 601 O O . ASP A 1 78 ? 2.610 -6.623 36.939 1.00 61.03 78 ASP A O 1
ATOM 605 N N . HIS A 1 79 ? 4.568 -6.420 35.896 1.00 64.00 79 HIS A N 1
ATOM 606 C CA . HIS A 1 79 ? 3.981 -5.785 34.702 1.00 64.00 79 HIS A CA 1
ATOM 607 C C . HIS A 1 79 ? 3.010 -6.706 33.950 1.00 64.00 79 HIS A C 1
ATOM 609 O O . HIS A 1 79 ? 1.992 -6.274 33.417 1.00 64.00 79 HIS A O 1
ATOM 615 N N . ARG A 1 80 ? 3.295 -8.014 33.925 1.00 63.12 80 ARG A N 1
ATOM 616 C CA . ARG A 1 80 ? 2.398 -9.005 33.310 1.00 63.12 80 ARG A CA 1
ATOM 617 C C . ARG A 1 80 ? 1.130 -9.199 34.143 1.00 63.12 80 ARG A C 1
ATOM 619 O O . ARG A 1 80 ? 0.063 -9.409 33.578 1.00 63.12 80 ARG A O 1
ATOM 626 N N . LYS A 1 81 ? 1.245 -9.118 35.474 1.00 67.25 81 LYS A N 1
ATOM 627 C CA . LYS A 1 81 ? 0.097 -9.143 36.389 1.00 67.25 81 LYS A CA 1
ATOM 628 C C . LYS A 1 81 ? -0.736 -7.874 36.272 1.00 67.25 81 LYS A C 1
ATOM 630 O O . LYS A 1 81 ? -1.948 -7.982 36.227 1.00 67.25 81 LYS A O 1
ATOM 635 N N . GLU A 1 82 ? -0.097 -6.717 36.171 1.00 71.88 82 GLU A N 1
ATOM 636 C CA . GLU A 1 82 ? -0.743 -5.417 35.995 1.00 71.88 82 GLU A CA 1
ATOM 637 C C . GLU A 1 82 ? -1.476 -5.344 34.649 1.00 71.88 82 GLU A C 1
ATOM 639 O O . GLU A 1 82 ? -2.655 -5.017 34.606 1.00 71.88 82 GLU A O 1
ATOM 644 N N . MET A 1 83 ? -0.840 -5.785 33.561 1.00 65.06 83 MET A N 1
ATOM 645 C CA . MET A 1 83 ? -1.477 -5.882 32.247 1.00 65.06 83 MET A CA 1
ATOM 646 C C . MET A 1 83 ? -2.646 -6.875 32.253 1.00 65.06 83 MET A C 1
ATOM 648 O O . MET A 1 83 ? -3.725 -6.544 31.774 1.00 65.06 83 MET A O 1
ATOM 652 N N . ASN A 1 84 ? -2.475 -8.070 32.830 1.00 73.00 84 ASN A N 1
ATOM 653 C CA . ASN A 1 84 ? -3.571 -9.035 32.956 1.00 73.00 84 ASN A CA 1
ATOM 654 C C . ASN A 1 84 ? -4.702 -8.511 33.846 1.00 73.00 84 ASN A C 1
ATOM 656 O O . ASN A 1 84 ? -5.858 -8.792 33.558 1.00 73.00 84 ASN A O 1
ATOM 660 N N . PHE A 1 85 ? -4.380 -7.745 34.891 1.00 78.56 85 PHE A N 1
ATOM 661 C CA . PHE A 1 85 ? -5.357 -7.102 35.761 1.00 78.56 85 PHE A CA 1
ATOM 662 C C . PHE A 1 85 ? -6.162 -6.058 34.986 1.00 78.56 85 PHE A C 1
ATOM 664 O O . PHE A 1 85 ? -7.383 -6.141 34.996 1.00 78.56 85 PHE A O 1
ATOM 671 N N . ILE A 1 86 ? -5.496 -5.177 34.230 1.00 77.44 86 ILE A N 1
ATOM 672 C CA . ILE A 1 86 ? -6.134 -4.183 33.353 1.00 77.44 86 ILE A CA 1
ATOM 673 C C . ILE A 1 86 ? -7.006 -4.860 32.287 1.00 77.44 86 ILE A C 1
ATOM 675 O O . ILE A 1 86 ? -8.141 -4.451 32.074 1.00 77.44 86 ILE A O 1
ATOM 679 N N . PHE A 1 87 ? -6.516 -5.916 31.629 1.00 74.25 87 PHE A N 1
ATOM 680 C CA . PHE A 1 87 ? -7.325 -6.662 30.660 1.00 74.25 87 PHE A CA 1
ATOM 681 C C . PHE A 1 87 ? -8.525 -7.332 31.327 1.00 74.25 87 PHE A C 1
ATOM 683 O O . PHE A 1 87 ? -9.618 -7.286 30.777 1.00 74.25 87 PHE A O 1
ATOM 690 N N . SER A 1 88 ? -8.341 -7.940 32.503 1.00 76.69 88 SER A N 1
ATOM 691 C CA . SER A 1 88 ? -9.429 -8.605 33.222 1.00 76.69 88 SER A CA 1
ATOM 692 C C . SER A 1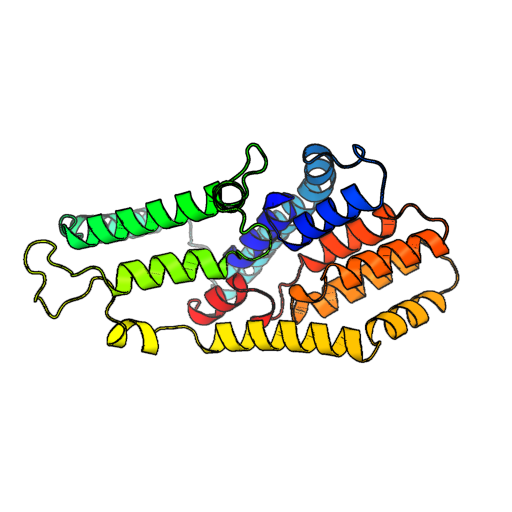 88 ? -10.467 -7.628 33.759 1.00 76.69 88 SER A C 1
ATOM 694 O O . SER A 1 88 ? -11.644 -7.954 33.692 1.00 76.69 88 SER A O 1
ATOM 696 N N . SER A 1 89 ? -10.058 -6.442 34.225 1.00 75.19 89 SER A N 1
ATOM 697 C CA . SER A 1 89 ? -10.974 -5.414 34.717 1.00 75.19 89 SER A CA 1
ATOM 698 C C . SER A 1 89 ? -11.786 -4.813 33.572 1.00 75.19 89 SER A C 1
ATOM 700 O O . SER A 1 89 ? -13.005 -4.757 33.651 1.00 75.19 89 SER A O 1
ATOM 702 N N . GLN A 1 90 ? -11.135 -4.496 32.449 1.00 75.88 90 GLN A N 1
ATOM 703 C CA . GLN A 1 90 ? -11.816 -4.068 31.223 1.00 75.88 90 GLN A CA 1
ATOM 704 C C . GLN A 1 90 ? -12.783 -5.144 30.704 1.00 75.88 90 GLN A C 1
ATOM 706 O O . GLN A 1 90 ? -13.861 -4.817 30.222 1.00 75.88 90 GLN A O 1
ATOM 711 N N . TYR A 1 91 ? -12.412 -6.428 30.810 1.00 70.56 91 TYR A N 1
ATOM 712 C CA . TYR A 1 91 ? -13.258 -7.545 30.382 1.00 70.56 91 TYR A CA 1
ATOM 713 C C . TYR A 1 91 ? -14.440 -7.806 31.319 1.00 70.56 91 TYR A C 1
ATOM 715 O O . TYR A 1 91 ? -15.505 -8.195 30.853 1.00 70.56 91 TYR A O 1
ATOM 723 N N . SER A 1 92 ? -14.278 -7.588 32.625 1.00 72.06 92 SER A N 1
ATOM 724 C CA . SER A 1 92 ? -15.378 -7.678 33.591 1.00 72.06 92 SER A CA 1
ATOM 725 C C . SER A 1 92 ? -16.335 -6.489 33.524 1.00 72.06 92 SER A C 1
ATOM 727 O O . SER A 1 92 ? -17.496 -6.643 33.888 1.00 72.06 92 SER A O 1
ATOM 729 N N . ASP A 1 93 ? -15.862 -5.340 33.035 1.00 77.56 93 ASP A N 1
ATOM 730 C CA . ASP A 1 93 ? -16.658 -4.121 32.854 1.00 77.56 93 ASP A CA 1
ATOM 731 C C . ASP A 1 93 ? -17.430 -4.102 31.517 1.00 77.56 93 ASP A C 1
ATOM 733 O O . ASP A 1 93 ? -18.226 -3.196 31.273 1.00 77.56 93 ASP A O 1
ATOM 737 N N . LEU A 1 94 ? -17.214 -5.092 30.638 1.00 76.50 94 LEU A N 1
ATOM 738 C CA . LEU A 1 94 ? -17.945 -5.228 29.377 1.00 76.50 94 LEU A CA 1
ATOM 739 C C . LEU A 1 94 ? -19.393 -5.666 29.645 1.00 76.50 94 LEU A C 1
ATOM 741 O O . LEU A 1 94 ? -19.659 -6.783 30.095 1.00 76.50 94 LEU A O 1
ATOM 745 N N . GLU A 1 95 ? -20.339 -4.783 29.327 1.00 76.88 95 GLU A N 1
ATOM 746 C CA . GLU A 1 95 ? -21.763 -5.110 29.318 1.00 76.88 95 GLU A CA 1
ATOM 747 C C . GLU A 1 95 ? -22.070 -6.229 28.297 1.00 76.88 95 GLU A C 1
ATOM 749 O O . GLU A 1 95 ? -21.364 -6.383 27.293 1.00 76.88 95 GLU A O 1
ATOM 754 N N . PRO A 1 96 ? -23.112 -7.049 28.533 1.00 79.38 96 PRO A N 1
ATOM 755 C CA . PRO A 1 96 ? -23.507 -8.089 27.591 1.00 79.38 96 PRO A CA 1
ATOM 756 C C . PRO A 1 96 ? -23.856 -7.497 26.221 1.00 79.38 96 PRO A C 1
ATOM 758 O O . PRO A 1 96 ? -24.548 -6.483 26.131 1.00 79.38 96 PRO A O 1
ATOM 761 N N . VAL A 1 97 ? -23.413 -8.185 25.162 1.00 77.75 97 VAL A N 1
ATOM 762 C CA . VAL A 1 97 ? -23.556 -7.733 23.770 1.00 77.75 97 VAL A CA 1
ATOM 763 C C . VAL A 1 97 ? -25.010 -7.388 23.465 1.00 77.75 97 VAL A C 1
ATOM 765 O O . VAL A 1 97 ? -25.908 -8.232 23.548 1.00 77.75 97 VAL A O 1
ATOM 768 N N . THR A 1 98 ? -25.242 -6.140 23.081 1.00 82.75 98 THR A N 1
ATOM 769 C CA . THR A 1 98 ? -26.573 -5.654 22.732 1.00 82.75 98 THR A CA 1
ATOM 770 C C . THR A 1 98 ? -26.997 -6.159 21.350 1.00 82.75 98 THR A C 1
ATOM 772 O O . THR A 1 98 ? -26.176 -6.452 20.477 1.00 82.75 98 THR A O 1
ATOM 775 N N . ALA A 1 99 ? -28.308 -6.220 21.095 1.00 81.06 99 ALA A N 1
ATOM 776 C CA . ALA A 1 99 ? -28.838 -6.639 19.790 1.00 81.06 99 ALA A CA 1
ATOM 777 C C . ALA A 1 99 ? -28.307 -5.782 18.617 1.00 81.06 99 ALA A C 1
ATOM 779 O O . ALA A 1 99 ? -28.179 -6.269 17.494 1.00 81.06 99 ALA A O 1
ATOM 780 N N . TRP A 1 100 ? -27.963 -4.517 18.878 1.00 78.69 100 TRP A N 1
ATOM 781 C CA . TRP A 1 100 ? -27.423 -3.586 17.882 1.00 78.69 100 TRP A CA 1
ATOM 782 C C . TRP A 1 100 ? -25.956 -3.860 17.575 1.00 78.69 100 TRP A C 1
ATOM 784 O O . TRP A 1 100 ? -25.573 -3.849 16.409 1.00 78.69 100 TRP A O 1
ATOM 794 N N . GLU A 1 101 ? -25.154 -4.172 18.591 1.00 82.12 101 GLU A N 1
ATOM 795 C CA . GLU A 1 101 ? -23.764 -4.596 18.409 1.00 82.12 101 GLU A CA 1
ATOM 796 C C . GLU A 1 101 ? -23.687 -5.918 17.650 1.00 82.12 101 GLU A C 1
ATOM 798 O O . GLU A 1 101 ? -22.872 -6.051 16.740 1.00 82.12 101 GLU A O 1
ATOM 803 N N . ALA A 1 102 ? -24.590 -6.861 17.940 1.00 84.75 102 ALA A N 1
ATOM 804 C CA . ALA A 1 102 ? -24.700 -8.105 17.184 1.00 84.75 102 ALA A CA 1
ATOM 805 C C . ALA A 1 102 ? -25.050 -7.853 15.704 1.00 84.75 102 ALA A C 1
ATOM 807 O O . ALA A 1 102 ? -24.477 -8.480 14.811 1.00 84.75 102 ALA A O 1
ATOM 808 N N . LEU A 1 103 ? -25.944 -6.898 15.425 1.00 85.19 103 LEU A N 1
ATOM 809 C CA . LEU A 1 103 ? -26.304 -6.513 14.059 1.00 85.19 103 LEU A CA 1
ATOM 810 C C . LEU A 1 103 ? -25.147 -5.805 13.331 1.00 85.19 103 LEU A C 1
ATOM 812 O O . LEU A 1 103 ? -24.902 -6.078 12.157 1.00 85.19 103 LEU A O 1
ATOM 816 N N . VAL A 1 104 ? -24.395 -4.938 14.014 1.00 85.62 104 VAL A N 1
ATOM 817 C CA . VAL A 1 104 ? -23.175 -4.325 13.463 1.00 85.62 104 VAL A CA 1
ATOM 818 C C . VAL A 1 104 ? -22.119 -5.393 13.177 1.00 85.62 104 VAL A C 1
ATOM 820 O O . VAL A 1 104 ? -21.552 -5.403 12.086 1.00 85.62 104 VAL A O 1
ATOM 823 N N . ALA A 1 105 ? -21.900 -6.332 14.100 1.00 86.44 105 ALA A N 1
ATOM 824 C CA . ALA A 1 105 ? -20.978 -7.448 13.910 1.00 86.44 105 ALA A CA 1
ATOM 825 C C . ALA A 1 105 ? -21.372 -8.307 12.700 1.00 86.44 105 ALA A C 1
ATOM 827 O O . ALA A 1 105 ? -20.512 -8.658 11.892 1.00 86.44 105 ALA A O 1
ATOM 828 N N . PHE A 1 106 ? -22.670 -8.571 12.510 1.00 89.88 106 PHE A N 1
ATOM 829 C CA . PHE A 1 106 ? -23.176 -9.235 11.309 1.00 89.88 106 PHE A CA 1
ATOM 830 C C . PHE A 1 106 ? -22.791 -8.477 10.032 1.00 89.88 106 PHE A C 1
ATOM 832 O O . PHE A 1 106 ? -22.256 -9.088 9.111 1.00 89.88 106 PHE A O 1
ATOM 839 N N . PHE A 1 107 ? -22.996 -7.157 9.975 1.00 86.75 107 PHE A N 1
ATOM 840 C CA . PHE A 1 107 ? -22.613 -6.357 8.806 1.00 86.75 107 PHE A CA 1
ATOM 841 C C . PHE A 1 107 ? -21.101 -6.320 8.566 1.00 86.75 107 PHE A C 1
ATOM 843 O O . PHE A 1 107 ? -20.680 -6.313 7.412 1.00 86.75 107 PHE A O 1
ATOM 850 N N . VAL A 1 108 ? -20.281 -6.338 9.620 1.00 85.06 108 VAL A N 1
ATOM 851 C CA . VAL A 1 108 ? -18.818 -6.436 9.499 1.00 85.06 108 VAL A CA 1
ATOM 852 C C . VAL A 1 108 ? -18.415 -7.780 8.892 1.00 85.06 108 VAL A C 1
ATOM 854 O O . VAL A 1 108 ? -17.625 -7.818 7.951 1.00 85.06 108 VAL A O 1
ATOM 857 N N . VAL A 1 109 ? -18.988 -8.885 9.372 1.00 87.50 109 VAL A N 1
ATOM 858 C CA . VAL A 1 109 ? -18.733 -10.217 8.801 1.00 87.50 109 VAL A CA 1
ATOM 859 C C . VAL A 1 109 ? -19.236 -10.287 7.359 1.00 87.50 109 VAL A C 1
ATOM 861 O O . VAL A 1 109 ? -18.516 -10.741 6.472 1.00 87.50 109 VAL A O 1
ATOM 864 N N . PHE A 1 110 ? -20.437 -9.777 7.096 1.00 85.31 110 PHE A N 1
ATOM 865 C CA . PHE A 1 110 ? -21.028 -9.720 5.763 1.00 85.31 110 PHE A CA 1
ATOM 866 C C . PHE A 1 110 ? -20.176 -8.902 4.786 1.00 85.31 110 PHE A C 1
ATOM 868 O O . PHE A 1 110 ? -19.942 -9.334 3.659 1.00 85.31 110 PHE A O 1
ATOM 875 N N . PHE A 1 111 ? -19.648 -7.761 5.230 1.00 83.06 111 PHE A N 1
ATOM 876 C CA . PHE A 1 111 ? -18.702 -6.950 4.471 1.00 83.06 111 PHE A CA 1
ATOM 877 C C . PHE A 1 111 ? -17.449 -7.745 4.087 1.00 83.06 111 PHE A C 1
ATOM 879 O O . PHE A 1 111 ? -17.065 -7.752 2.917 1.00 83.06 111 PHE A O 1
ATOM 886 N N . VAL A 1 112 ? -16.842 -8.457 5.042 1.00 82.12 112 VAL A N 1
ATOM 887 C CA . VAL A 1 112 ? -15.664 -9.300 4.784 1.00 82.12 112 VAL A CA 1
ATOM 888 C C . VAL A 1 112 ? -15.985 -10.395 3.763 1.00 82.12 112 VAL A C 1
ATOM 890 O O . VAL A 1 112 ? -15.206 -10.614 2.835 1.00 82.12 112 VAL A O 1
ATOM 893 N N . VAL A 1 113 ? -17.148 -11.041 3.880 1.00 82.88 113 VAL A N 1
ATOM 894 C CA . VAL A 1 113 ? -17.592 -12.075 2.933 1.00 82.88 113 VAL A CA 1
ATOM 895 C C . VAL A 1 113 ? -17.801 -11.497 1.532 1.00 82.88 113 VAL A C 1
ATOM 897 O O . VAL A 1 113 ? -17.316 -12.083 0.565 1.00 82.88 113 VAL A O 1
ATOM 900 N N . ILE A 1 114 ? -18.462 -10.341 1.394 1.00 81.69 114 ILE A N 1
ATOM 901 C CA . ILE A 1 114 ? -18.651 -9.667 0.096 1.00 81.69 114 ILE A CA 1
ATOM 902 C C . ILE A 1 114 ? -17.310 -9.344 -0.558 1.00 81.69 114 ILE A C 1
ATOM 904 O O . ILE A 1 114 ? -17.152 -9.561 -1.759 1.00 81.69 114 ILE A O 1
ATOM 908 N N . GLN A 1 115 ? -16.351 -8.826 0.212 1.00 75.50 115 GLN A N 1
ATOM 909 C CA . GLN A 1 115 ? -15.036 -8.482 -0.325 1.00 75.50 115 GLN A CA 1
ATOM 910 C C . GLN A 1 115 ? -14.283 -9.729 -0.788 1.00 75.50 115 GLN A C 1
ATOM 912 O O . GLN A 1 115 ? -13.726 -9.744 -1.881 1.00 75.50 115 GLN A O 1
ATOM 917 N N . PHE A 1 116 ? -14.323 -10.803 0.000 1.00 74.56 116 PHE A N 1
ATOM 918 C CA . PHE A 1 116 ? -13.649 -12.049 -0.352 1.00 74.56 116 PHE A CA 1
ATOM 919 C C . PHE A 1 116 ? -14.280 -12.748 -1.568 1.00 74.56 116 PHE A C 1
ATOM 921 O O . PHE A 1 116 ? -13.582 -13.341 -2.384 1.00 74.56 116 PHE A O 1
ATOM 928 N N . THR A 1 117 ? -15.605 -12.667 -1.710 1.00 74.56 117 THR A N 1
ATOM 929 C CA . THR A 1 117 ? -16.361 -13.333 -2.786 1.00 74.56 117 THR A CA 1
ATOM 930 C C . THR A 1 117 ? -16.484 -12.503 -4.069 1.00 74.56 117 THR A C 1
ATOM 932 O O . THR A 1 117 ? -17.092 -12.978 -5.031 1.00 74.56 117 THR A O 1
ATOM 935 N N . ARG A 1 118 ? -15.920 -11.284 -4.117 1.00 67.75 118 ARG A N 1
ATOM 936 C CA . ARG A 1 118 ? -16.016 -10.386 -5.283 1.00 67.75 118 ARG A CA 1
ATOM 937 C C . ARG A 1 118 ? -15.283 -10.915 -6.504 1.00 67.75 118 ARG A C 1
ATOM 939 O O . ARG A 1 118 ? -15.902 -11.069 -7.551 1.00 67.75 118 ARG A O 1
ATOM 946 N N . GLU A 1 119 ? -13.992 -11.183 -6.351 1.00 62.81 119 GLU A N 1
ATOM 947 C CA . GLU A 1 119 ? -13.100 -11.719 -7.386 1.00 62.81 119 GLU A CA 1
ATOM 948 C C . GLU A 1 119 ? -12.187 -12.788 -6.761 1.00 62.81 119 GLU A C 1
ATOM 950 O O . GLU A 1 119 ? -10.979 -12.591 -6.610 1.00 62.81 119 GLU A O 1
ATOM 955 N N . PRO A 1 120 ? -12.752 -13.917 -6.304 1.00 64.75 120 PRO A N 1
ATOM 956 C CA . PRO A 1 120 ? -11.952 -14.992 -5.757 1.00 64.75 120 PRO A CA 1
ATOM 957 C C . PRO A 1 120 ? -11.151 -15.660 -6.878 1.00 64.75 120 PRO A C 1
ATOM 959 O O . PRO A 1 120 ? -11.660 -15.946 -7.954 1.00 64.75 120 PRO A O 1
ATOM 962 N N . VAL A 1 121 ? -9.889 -15.981 -6.593 1.00 59.28 121 VAL A N 1
ATOM 963 C CA . VAL A 1 121 ? -8.960 -16.601 -7.559 1.00 59.28 121 VAL A CA 1
ATOM 964 C C . VAL A 1 121 ? -9.438 -17.990 -8.032 1.00 59.28 121 VAL A C 1
ATOM 966 O O . VAL A 1 121 ? -9.003 -18.478 -9.069 1.00 59.28 121 VAL A O 1
ATOM 969 N N . PHE A 1 122 ? -10.334 -18.636 -7.276 1.00 58.78 122 PHE A N 1
ATOM 970 C CA . PHE A 1 122 ? -10.752 -20.028 -7.483 1.00 58.78 122 PHE A CA 1
ATOM 971 C C . PHE A 1 122 ? -12.087 -20.202 -8.225 1.00 58.78 122 PHE A C 1
ATOM 973 O O . PHE A 1 122 ? -12.339 -21.283 -8.752 1.00 58.78 122 PHE A O 1
ATOM 980 N N . PHE A 1 123 ? -12.962 -19.193 -8.236 1.00 67.81 123 PHE A N 1
ATOM 981 C CA . PHE A 1 123 ? -14.287 -19.277 -8.860 1.00 67.81 123 PHE A CA 1
ATOM 982 C C . PHE A 1 123 ? -14.750 -17.907 -9.359 1.00 67.81 123 PHE A C 1
ATOM 984 O O . PHE A 1 123 ? -14.310 -16.878 -8.860 1.00 67.81 123 PHE A O 1
ATOM 991 N N . HIS A 1 124 ? -15.667 -17.889 -10.329 1.00 61.91 124 HIS A N 1
ATOM 992 C CA . HIS A 1 124 ? -16.287 -16.651 -10.802 1.00 61.91 124 HIS A CA 1
ATOM 993 C C . HIS A 1 124 ? -17.042 -15.995 -9.638 1.00 61.91 124 HIS A C 1
ATOM 995 O O . HIS A 1 124 ? -18.002 -16.559 -9.111 1.00 61.91 124 HIS A O 1
ATOM 1001 N N . GLY A 1 125 ? -16.551 -14.843 -9.181 1.00 70.94 125 GLY A N 1
ATOM 1002 C CA . GLY A 1 125 ? -17.120 -14.134 -8.039 1.00 70.94 125 GLY A CA 1
ATOM 1003 C C . GLY A 1 125 ? -18.468 -13.495 -8.354 1.00 70.94 125 GLY A C 1
ATOM 1004 O O . GLY A 1 125 ? -18.954 -13.531 -9.484 1.00 70.94 125 GLY A O 1
ATOM 1005 N N . TRP A 1 126 ? -19.095 -12.865 -7.361 1.00 75.06 126 TRP A N 1
ATOM 1006 C CA . TRP A 1 126 ? -20.414 -12.250 -7.566 1.00 75.06 126 TRP A CA 1
ATOM 1007 C C . TRP A 1 126 ? -20.400 -11.128 -8.619 1.00 75.06 126 TRP A C 1
ATOM 1009 O O . TRP A 1 126 ? -21.428 -10.866 -9.245 1.00 75.06 126 TRP A O 1
ATOM 1019 N N . ALA A 1 127 ? -19.245 -10.496 -8.859 1.00 69.56 127 ALA A N 1
ATOM 1020 C CA . ALA A 1 127 ? -19.081 -9.495 -9.913 1.00 69.56 127 ALA A CA 1
ATOM 1021 C C . ALA A 1 127 ? -19.277 -10.093 -11.322 1.00 69.56 127 ALA A C 1
ATOM 1023 O O . ALA A 1 127 ? -19.880 -9.447 -12.181 1.00 69.56 127 ALA A O 1
ATOM 1024 N N . ALA A 1 128 ? -18.847 -11.344 -11.516 1.00 69.31 128 ALA A N 1
ATOM 1025 C CA . ALA A 1 128 ? -19.040 -12.118 -12.740 1.00 69.31 128 ALA A CA 1
ATOM 1026 C C . ALA A 1 128 ? -20.510 -12.494 -12.950 1.00 69.31 128 ALA A C 1
ATOM 1028 O O . ALA A 1 128 ? -21.063 -12.319 -14.033 1.00 69.31 128 ALA A O 1
ATOM 1029 N N . PHE A 1 129 ? -21.182 -12.942 -11.883 1.00 74.12 129 PHE A N 1
ATOM 1030 C CA . PHE A 1 129 ? -22.605 -13.299 -11.925 1.00 74.12 129 PHE A CA 1
ATOM 1031 C C . PHE A 1 129 ? -23.509 -12.123 -12.309 1.00 74.12 129 PHE A C 1
ATOM 1033 O O . PHE A 1 129 ? -24.505 -12.313 -13.003 1.00 74.12 129 PHE A O 1
ATOM 1040 N N . LEU A 1 130 ? -23.168 -10.912 -11.866 1.00 74.69 130 LEU A N 1
ATOM 1041 C CA . LEU A 1 130 ? -23.899 -9.691 -12.210 1.00 74.69 130 LEU A CA 1
ATOM 1042 C C . LEU A 1 130 ? -23.412 -9.042 -13.516 1.00 74.69 130 LEU A C 1
ATOM 1044 O O . LEU A 1 130 ? -23.947 -8.007 -13.907 1.00 74.69 130 LEU A O 1
ATOM 1048 N N . ASN A 1 131 ? -22.425 -9.642 -14.188 1.00 74.56 131 ASN A N 1
ATOM 1049 C CA . ASN A 1 131 ? -21.853 -9.174 -15.450 1.00 74.56 131 ASN A CA 1
ATOM 1050 C C . ASN A 1 131 ? -21.361 -7.709 -15.397 1.00 74.56 131 ASN A C 1
ATOM 1052 O O . ASN A 1 131 ? -21.469 -6.955 -16.362 1.00 74.56 131 ASN A O 1
ATOM 1056 N N . VAL A 1 132 ? -20.845 -7.295 -14.235 1.00 71.56 132 VAL A N 1
ATOM 1057 C CA . VAL A 1 132 ? -20.286 -5.954 -13.960 1.00 71.56 132 VAL A CA 1
ATOM 1058 C C . VAL A 1 132 ? -18.782 -6.025 -13.685 1.00 71.56 132 VAL A C 1
ATOM 1060 O O . VAL A 1 132 ? -18.208 -5.182 -12.989 1.00 71.56 132 VAL A O 1
ATOM 1063 N N . GLU A 1 133 ? -18.127 -7.039 -14.248 1.00 65.50 133 GLU A N 1
ATOM 1064 C CA . GLU A 1 133 ? -16.675 -7.187 -14.210 1.00 65.50 133 GLU A CA 1
ATOM 1065 C C . GLU A 1 133 ? -15.999 -5.910 -14.737 1.00 65.50 133 GLU A C 1
ATOM 1067 O O . GLU A 1 133 ? -16.381 -5.348 -15.763 1.00 65.50 133 GLU A O 1
ATOM 1072 N N . GLY A 1 134 ? -15.029 -5.393 -13.982 1.00 66.25 134 GLY A N 1
ATOM 1073 C CA . GLY A 1 134 ? -14.315 -4.155 -14.312 1.00 66.25 134 GLY A CA 1
ATOM 1074 C C . GLY A 1 134 ? -14.989 -2.847 -13.869 1.00 66.25 134 GLY A C 1
ATOM 1075 O O . GLY A 1 134 ? -14.300 -1.834 -13.774 1.00 66.25 134 GLY A O 1
ATOM 1076 N N . PHE A 1 135 ? -16.285 -2.845 -13.527 1.00 65.62 135 PHE A N 1
ATOM 1077 C CA . PHE A 1 135 ? -16.976 -1.661 -12.979 1.00 65.62 135 PHE A CA 1
ATOM 1078 C C . PHE A 1 135 ? -17.045 -1.646 -11.446 1.00 65.62 135 PHE A C 1
ATOM 1080 O O . PHE A 1 135 ? -17.323 -0.609 -10.836 1.00 65.62 135 PHE A O 1
ATOM 1087 N N . VAL A 1 136 ? -16.785 -2.785 -10.802 1.00 66.25 136 VAL A N 1
ATOM 1088 C CA . VAL A 1 136 ? -16.833 -2.930 -9.345 1.00 66.25 136 VAL A CA 1
ATOM 1089 C C . VAL A 1 136 ? -15.421 -2.856 -8.757 1.00 66.25 136 VAL A C 1
ATOM 1091 O O . VAL A 1 136 ? -14.537 -3.614 -9.138 1.00 66.25 136 VAL A O 1
ATOM 1094 N N . SER A 1 137 ? -15.221 -1.954 -7.793 1.00 71.44 137 SER A N 1
ATOM 1095 C CA . SER A 1 137 ? -13.973 -1.788 -7.033 1.00 71.44 137 SER A CA 1
ATOM 1096 C C . SER A 1 137 ? -14.187 -2.065 -5.537 1.00 71.44 137 SER A C 1
ATOM 1098 O O . SER A 1 137 ? -15.330 -2.116 -5.074 1.00 71.44 137 SER A O 1
ATOM 1100 N N . ASP A 1 138 ? -13.100 -2.203 -4.762 1.00 71.31 138 ASP A N 1
ATOM 1101 C CA . ASP A 1 138 ? -13.130 -2.451 -3.306 1.00 71.31 138 ASP A CA 1
ATOM 1102 C C . ASP A 1 138 ? -13.890 -1.319 -2.599 1.00 71.31 138 ASP A C 1
ATOM 1104 O O . ASP A 1 138 ? -14.563 -1.519 -1.586 1.00 71.31 138 ASP A O 1
ATOM 1108 N N . ALA A 1 139 ? -13.801 -0.113 -3.167 1.00 74.06 139 ALA A N 1
ATOM 1109 C CA . ALA A 1 139 ? -14.527 1.063 -2.714 1.00 74.06 139 ALA A CA 1
ATOM 1110 C C . ALA A 1 139 ? -16.037 0.957 -2.982 1.00 74.06 139 ALA A C 1
ATOM 1112 O O . ALA A 1 139 ? -16.829 1.377 -2.143 1.00 74.06 139 ALA A O 1
ATOM 1113 N N . THR A 1 140 ? -16.449 0.377 -4.114 1.00 79.88 140 THR A N 1
ATOM 1114 C CA . THR A 1 140 ? -17.861 0.258 -4.513 1.00 79.88 140 THR A CA 1
ATOM 1115 C C . THR A 1 140 ? -18.613 -0.715 -3.605 1.00 79.88 140 THR A C 1
ATOM 1117 O O . THR A 1 140 ? -19.699 -0.392 -3.126 1.00 79.88 140 THR A O 1
ATOM 1120 N N . SER A 1 141 ? -18.021 -1.879 -3.312 1.00 77.06 141 SER A N 1
ATOM 1121 C CA . SER A 1 141 ? -18.576 -2.856 -2.363 1.00 77.06 141 SER A CA 1
ATOM 1122 C C . SER A 1 141 ? -18.660 -2.281 -0.945 1.00 77.06 141 SER A C 1
ATOM 1124 O O . SER A 1 141 ? -19.686 -2.420 -0.280 1.00 77.06 141 SER A O 1
ATOM 1126 N N . SER A 1 142 ? -17.622 -1.561 -0.505 1.00 78.38 142 SER A N 1
ATOM 1127 C CA . SER A 1 142 ? -17.612 -0.874 0.794 1.00 78.38 142 SER A CA 1
ATOM 1128 C C . SER A 1 142 ? -18.702 0.196 0.890 1.00 78.38 142 SER A C 1
ATOM 1130 O O . SER A 1 142 ? -19.434 0.253 1.878 1.00 78.38 142 SER A O 1
ATOM 1132 N N . ALA A 1 143 ? -18.849 1.025 -0.148 1.00 82.94 143 ALA A N 1
ATOM 1133 C CA . ALA A 1 143 ? -19.867 2.067 -0.205 1.00 82.94 143 ALA A CA 1
ATOM 1134 C C . ALA A 1 143 ? -21.286 1.483 -0.183 1.00 82.94 143 ALA A C 1
ATOM 1136 O O . ALA A 1 143 ? -22.147 2.017 0.512 1.00 82.94 143 ALA A O 1
ATOM 1137 N N . LEU A 1 144 ? -21.522 0.367 -0.881 1.00 83.12 144 LEU A N 1
ATOM 1138 C CA . LEU A 1 144 ? -22.811 -0.322 -0.874 1.00 83.12 144 LEU A CA 1
ATOM 1139 C C . LEU A 1 144 ? -23.189 -0.796 0.536 1.00 83.12 144 LEU A C 1
ATOM 1141 O O . LEU A 1 144 ? -24.298 -0.526 0.990 1.00 83.12 144 LEU A O 1
ATOM 1145 N N . VAL A 1 145 ? -22.270 -1.452 1.252 1.00 83.19 145 VAL A N 1
ATOM 1146 C CA . VAL A 1 145 ? -22.537 -1.921 2.622 1.00 83.19 145 VAL A CA 1
ATOM 1147 C C . VAL A 1 145 ? -22.784 -0.746 3.572 1.00 83.19 145 VAL A C 1
ATOM 1149 O O . VAL A 1 145 ? -23.741 -0.782 4.345 1.00 83.19 145 VAL A O 1
ATOM 1152 N N . LEU A 1 146 ? -21.994 0.329 3.476 1.00 83.12 146 LEU A N 1
ATOM 1153 C CA . LEU A 1 146 ? -22.197 1.545 4.275 1.00 83.12 146 LEU A CA 1
ATOM 1154 C C . LEU A 1 146 ? -23.548 2.213 3.992 1.00 83.12 146 LEU A C 1
ATOM 1156 O O . LEU A 1 146 ? -24.216 2.668 4.922 1.00 83.12 146 LEU A O 1
ATOM 1160 N N . LEU A 1 147 ? -23.976 2.248 2.728 1.00 85.44 147 LEU A N 1
ATOM 1161 C CA . LEU A 1 147 ? -25.297 2.745 2.353 1.00 85.44 147 LEU A CA 1
ATOM 1162 C C . LEU A 1 147 ? -26.397 1.889 2.980 1.00 85.44 147 LEU A C 1
ATOM 1164 O O . LEU A 1 147 ? -27.294 2.444 3.610 1.00 85.44 147 LEU A O 1
ATOM 1168 N N . VAL A 1 148 ? -26.302 0.559 2.883 1.00 84.44 148 VAL A N 1
ATOM 1169 C CA . VAL A 1 148 ? -27.270 -0.363 3.498 1.00 84.44 148 VAL A CA 1
ATOM 1170 C C . VAL A 1 148 ? -27.340 -0.145 5.014 1.00 84.44 148 VAL A C 1
ATOM 1172 O O . VAL A 1 148 ? -28.432 0.063 5.541 1.00 84.44 148 VAL A O 1
ATOM 1175 N N . MET A 1 149 ? -26.204 -0.076 5.715 1.00 81.62 149 MET A N 1
ATOM 1176 C CA . MET A 1 149 ? -26.170 0.228 7.156 1.00 81.62 149 MET A CA 1
ATOM 1177 C C . MET A 1 149 ? -26.767 1.608 7.484 1.00 81.62 149 MET A C 1
ATOM 1179 O O . MET A 1 149 ? -27.395 1.785 8.526 1.00 81.62 149 MET A O 1
ATOM 1183 N N . GLY A 1 150 ? -26.622 2.586 6.587 1.00 80.31 150 GLY A N 1
ATOM 1184 C CA . GLY A 1 150 ? -27.223 3.915 6.707 1.00 80.31 150 GLY A CA 1
ATOM 1185 C C . GLY A 1 150 ? -28.740 3.967 6.485 1.00 80.31 150 GLY A C 1
ATOM 1186 O O . GLY A 1 150 ? -29.357 4.979 6.832 1.00 80.31 150 GLY A O 1
ATOM 1187 N N . PHE A 1 151 ? -29.347 2.915 5.927 1.00 80.69 151 PHE A N 1
ATOM 1188 C CA . PHE A 1 151 ? -30.800 2.782 5.764 1.00 80.69 151 PHE A CA 1
ATOM 1189 C C . PHE A 1 151 ? -31.445 1.861 6.806 1.00 80.69 151 PHE A C 1
ATOM 1191 O O . PHE A 1 151 ? -32.623 2.039 7.111 1.00 80.69 151 PHE A O 1
ATOM 1198 N N . VAL A 1 152 ? -30.697 0.916 7.381 1.00 78.75 152 VAL A N 1
ATOM 1199 C CA . VAL A 1 152 ? -31.220 -0.033 8.375 1.00 78.75 15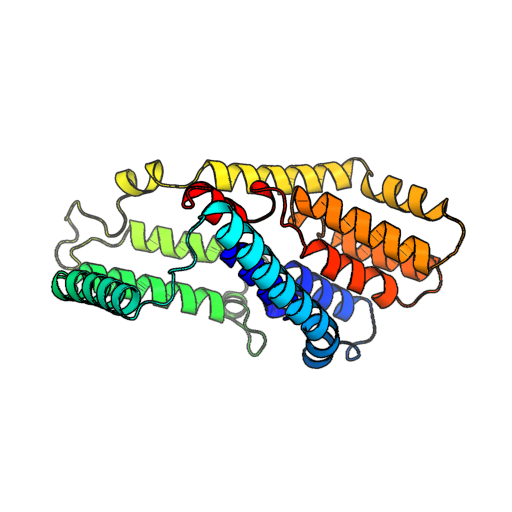2 VAL A CA 1
ATOM 1200 C C . VAL A 1 152 ? -31.515 0.681 9.710 1.00 78.75 152 VAL A C 1
ATOM 1202 O O . VAL A 1 152 ? -30.619 1.311 10.283 1.00 78.75 152 VAL A O 1
ATOM 1205 N N . PRO A 1 153 ? -32.754 0.615 10.236 1.00 67.88 153 PRO A N 1
ATOM 1206 C CA . PRO A 1 153 ? -33.097 1.206 11.528 1.00 67.88 153 PRO A CA 1
ATOM 1207 C C . PRO A 1 153 ? -32.523 0.391 12.700 1.00 67.88 153 PRO A C 1
ATOM 1209 O O . PRO A 1 153 ? -32.479 -0.836 12.655 1.00 67.88 153 PRO A O 1
ATOM 1212 N N . VAL A 1 154 ? -32.180 1.074 13.800 1.00 62.03 154 VAL A N 1
ATOM 1213 C CA . VAL A 1 154 ? -31.774 0.490 15.105 1.00 62.03 154 VAL A CA 1
ATOM 1214 C C . VAL A 1 154 ? -32.975 -0.131 15.812 1.00 62.03 154 VAL A C 1
ATOM 1216 O O . VAL A 1 154 ? -32.914 -0.361 16.994 1.00 62.03 154 VAL A O 1
ATOM 1219 N N . ARG A 1 155 ? -34.121 -0.338 15.168 1.00 59.94 155 ARG A N 1
ATOM 1220 C CA . ARG A 1 155 ? -35.231 -1.157 15.673 1.00 59.94 155 ARG A CA 1
ATOM 1221 C C . ARG A 1 155 ? -35.950 -1.710 14.459 1.00 59.94 155 ARG A C 1
ATOM 1223 O O . ARG A 1 155 ? -36.769 -1.017 13.872 1.00 59.94 155 ARG A O 1
ATOM 1230 N N . LEU A 1 156 ? -35.649 -2.954 14.077 1.00 55.78 156 LEU A N 1
ATOM 1231 C CA . LEU A 1 156 ? -36.280 -3.617 12.922 1.00 55.78 156 LEU A CA 1
ATOM 1232 C C . LEU A 1 156 ? -37.819 -3.657 13.030 1.00 55.78 156 LEU A C 1
ATOM 1234 O O . LEU A 1 156 ? -38.501 -3.682 12.012 1.00 55.78 156 LEU A O 1
ATOM 1238 N N . MET A 1 157 ? -38.358 -3.608 14.254 1.00 49.44 157 MET A N 1
ATOM 1239 C CA . MET A 1 157 ? -39.797 -3.576 14.542 1.00 49.44 157 MET A CA 1
ATOM 1240 C C . MET A 1 157 ? -40.420 -2.166 14.534 1.00 49.44 157 MET A C 1
ATOM 1242 O O . MET A 1 157 ? -41.634 -2.043 14.420 1.00 49.44 157 MET A O 1
ATOM 1246 N N . GLU A 1 158 ? -39.620 -1.099 14.608 1.00 51.03 158 GLU A N 1
ATOM 1247 C CA . GLU A 1 158 ? -40.084 0.291 14.529 1.00 51.03 158 GLU A CA 1
ATOM 1248 C C . GLU A 1 158 ? -39.482 0.938 13.272 1.00 51.03 158 GLU A C 1
ATOM 1250 O O . GLU A 1 158 ? -38.506 1.687 13.343 1.00 51.03 158 GLU A O 1
ATOM 1255 N N . LEU A 1 159 ? -40.077 0.675 12.099 1.00 50.69 159 LEU A N 1
ATOM 1256 C CA . LEU A 1 159 ? -39.675 1.297 10.821 1.00 50.69 159 LEU A CA 1
ATOM 1257 C C . LEU A 1 159 ? -39.732 2.842 10.834 1.00 50.69 159 LEU A C 1
ATOM 1259 O O . LEU A 1 159 ? -39.204 3.491 9.935 1.00 50.69 159 LEU A O 1
ATOM 1263 N N . THR A 1 160 ? -40.357 3.439 11.850 1.00 48.91 160 THR A N 1
ATOM 1264 C CA . THR A 1 160 ? -40.458 4.886 12.085 1.00 48.91 160 THR A CA 1
ATOM 1265 C C . THR A 1 160 ? -39.430 5.427 13.086 1.00 48.91 160 THR A C 1
ATOM 1267 O O . THR A 1 160 ? -39.392 6.638 13.322 1.00 48.91 160 THR A O 1
ATOM 1270 N N . SER A 1 161 ? -38.580 4.579 13.677 1.00 50.66 161 SER A N 1
ATOM 1271 C CA . SER A 1 161 ? -37.588 5.026 14.655 1.00 50.66 161 SER A CA 1
ATOM 1272 C C . SER A 1 161 ? -36.517 5.897 13.995 1.00 50.66 161 SER A C 1
ATOM 1274 O O . SER A 1 161 ? -35.886 5.533 13.004 1.00 50.66 161 SER A O 1
ATOM 1276 N N . ARG A 1 162 ? -36.284 7.079 14.574 1.00 55.50 162 ARG A N 1
ATOM 1277 C CA . ARG A 1 162 ? -35.312 8.078 14.088 1.00 55.50 162 ARG A CA 1
ATOM 1278 C C . ARG A 1 162 ? -33.850 7.627 14.228 1.00 55.50 162 ARG A C 1
ATOM 1280 O O . ARG A 1 162 ? -32.955 8.304 13.723 1.00 55.50 162 ARG A O 1
ATOM 1287 N N . HIS A 1 163 ? -33.616 6.518 14.925 1.00 62.34 163 HIS A N 1
ATOM 1288 C CA . HIS A 1 163 ? -32.297 5.979 15.224 1.00 62.34 163 HIS A CA 1
ATOM 1289 C C . HIS A 1 163 ? -31.939 4.953 14.147 1.00 62.34 163 HIS A C 1
ATOM 1291 O O . HIS A 1 163 ? -32.556 3.893 14.052 1.00 62.34 163 HIS A O 1
ATOM 1297 N N . ARG A 1 164 ? -30.967 5.298 13.299 1.00 68.25 164 ARG A N 1
ATOM 1298 C CA . ARG A 1 164 ? -30.425 4.440 12.232 1.00 68.25 164 ARG A CA 1
ATOM 1299 C C . ARG A 1 164 ? -29.133 3.783 12.691 1.00 68.25 164 ARG A C 1
ATOM 1301 O O . ARG A 1 164 ? -28.424 4.386 13.494 1.00 68.25 164 ARG A O 1
ATOM 1308 N N . LEU A 1 165 ? -28.859 2.570 12.199 1.00 72.00 165 LEU A N 1
ATOM 1309 C CA . LEU A 1 165 ? -27.700 1.769 12.609 1.00 72.00 165 LEU A CA 1
ATOM 1310 C C . LEU A 1 165 ? -26.404 2.562 12.443 1.00 72.00 165 LEU A C 1
ATOM 1312 O O . LEU A 1 165 ? -25.555 2.571 13.328 1.00 72.00 165 LEU A O 1
ATOM 1316 N N . LEU A 1 166 ? -26.310 3.300 11.336 1.00 75.88 166 LEU A N 1
ATOM 1317 C CA . LEU A 1 166 ? -25.274 4.289 11.106 1.00 75.88 166 LEU A CA 1
ATOM 1318 C C . LEU A 1 166 ? -25.875 5.700 11.156 1.00 75.88 166 LEU A C 1
ATOM 1320 O O . LEU A 1 166 ? -26.643 6.103 10.275 1.00 75.88 166 LEU A O 1
ATOM 1324 N N . ASN A 1 167 ? -25.512 6.483 12.173 1.00 80.69 167 ASN A N 1
ATOM 1325 C CA . ASN A 1 167 ? -25.874 7.895 12.223 1.00 80.69 167 ASN A CA 1
ATOM 1326 C C . ASN A 1 167 ? -24.812 8.738 11.512 1.00 80.69 167 ASN A C 1
ATOM 1328 O O . ASN A 1 167 ? -23.759 9.045 12.071 1.00 80.69 167 ASN A O 1
ATOM 1332 N N . TRP A 1 168 ? -25.121 9.170 10.289 1.00 80.56 168 TRP A N 1
ATOM 1333 C CA . TRP A 1 168 ? -24.240 10.018 9.484 1.00 80.56 168 TRP A CA 1
ATOM 1334 C C . TRP A 1 168 ? -23.776 11.282 10.221 1.00 80.56 168 TRP A C 1
ATOM 1336 O O . TRP A 1 168 ? -22.631 11.684 10.061 1.00 80.56 168 TRP A O 1
ATOM 1346 N N . ARG A 1 169 ? -24.598 11.876 11.097 1.00 79.62 169 ARG A N 1
ATOM 1347 C CA . ARG A 1 169 ? -24.187 13.069 11.863 1.00 79.62 169 ARG A CA 1
ATOM 1348 C C . ARG A 1 169 ? -23.057 12.803 12.859 1.00 79.62 169 ARG A C 1
ATOM 1350 O O . ARG A 1 169 ? -22.338 13.736 13.186 1.00 79.62 169 ARG A O 1
ATOM 1357 N N . VAL A 1 170 ? -22.921 11.564 13.329 1.00 81.00 170 VAL A N 1
ATOM 1358 C CA . VAL A 1 170 ? -21.849 11.138 14.243 1.00 81.00 170 VAL A CA 1
ATOM 1359 C C . VAL A 1 170 ? -20.626 10.676 13.450 1.00 81.00 170 VAL A C 1
ATOM 1361 O O . VAL A 1 170 ? -19.503 11.006 13.799 1.00 81.00 170 VAL A O 1
ATOM 1364 N N . VAL A 1 171 ? -20.842 9.968 12.339 1.00 81.75 171 VAL A N 1
ATOM 1365 C CA . VAL A 1 171 ? -19.762 9.361 11.544 1.00 81.75 171 VAL A CA 1
ATOM 1366 C C . VAL A 1 171 ? -19.020 10.373 10.663 1.00 81.75 171 VAL A C 1
ATOM 1368 O O . VAL A 1 171 ? -17.806 10.271 10.508 1.00 81.75 171 VAL A O 1
ATOM 1371 N N . LEU A 1 172 ? -19.714 11.358 10.077 1.00 82.94 172 LEU A N 1
ATOM 1372 C CA . LEU A 1 172 ? -19.090 12.342 9.177 1.00 82.94 172 LEU A CA 1
ATOM 1373 C C . LEU A 1 172 ? -17.975 13.178 9.839 1.00 82.94 172 LEU A C 1
ATOM 1375 O O . LEU A 1 172 ? -16.947 13.372 9.185 1.00 82.94 172 LEU A O 1
ATOM 1379 N N . PRO A 1 173 ? -18.142 13.687 11.077 1.00 83.44 173 PRO A N 1
ATOM 1380 C CA . PRO A 1 173 ? -17.082 14.418 11.776 1.00 83.44 173 PRO A CA 1
ATOM 1381 C C . PRO A 1 173 ? -15.860 13.559 12.126 1.00 83.44 173 PRO A C 1
ATOM 1383 O O . PRO A 1 173 ? -14.738 14.053 12.048 1.00 83.44 173 PRO A O 1
ATOM 1386 N N . ASP A 1 174 ? -16.062 12.283 12.464 1.00 81.50 174 ASP A N 1
ATOM 1387 C CA . ASP A 1 174 ? -14.9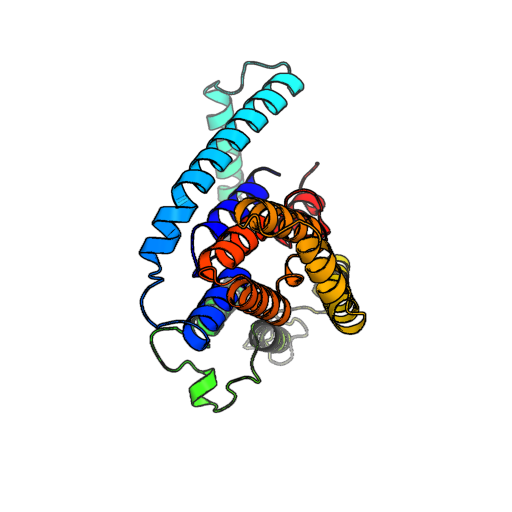79 11.363 12.845 1.00 81.50 174 ASP A CA 1
ATOM 1388 C C . ASP A 1 174 ? -14.211 10.787 11.647 1.00 81.50 174 ASP A C 1
ATOM 1390 O O . ASP A 1 174 ? -13.108 10.239 11.800 1.00 81.50 174 ASP A O 1
ATOM 1394 N N . LEU A 1 175 ? -14.756 10.932 10.433 1.00 82.75 175 LEU A N 1
ATOM 1395 C CA . LEU A 1 175 ? -14.112 10.441 9.224 1.00 82.75 175 LEU A CA 1
ATOM 1396 C C . LEU A 1 175 ? -12.733 11.105 9.032 1.00 82.75 175 LEU A C 1
ATOM 1398 O O . LEU A 1 175 ? -12.607 12.332 9.101 1.00 82.75 175 LEU A O 1
ATOM 1402 N N . PRO A 1 176 ? -11.676 10.332 8.727 1.00 81.06 176 PRO A N 1
ATOM 1403 C CA . PRO A 1 176 ? -10.346 10.875 8.480 1.00 81.06 176 PRO A CA 1
ATOM 1404 C C . PRO A 1 176 ? -10.252 11.535 7.092 1.00 81.06 176 PRO A C 1
ATOM 1406 O O . PRO A 1 176 ? -9.557 11.040 6.205 1.00 81.06 176 PRO A O 1
ATOM 1409 N N . TRP A 1 177 ? -10.910 12.677 6.886 1.00 82.81 177 TRP A N 1
ATOM 1410 C CA . TRP A 1 177 ? -10.893 13.409 5.609 1.00 82.81 177 TRP A CA 1
ATOM 1411 C C . TRP A 1 177 ? -9.477 13.712 5.110 1.00 82.81 177 TRP A C 1
ATOM 1413 O O . TRP A 1 177 ? -9.201 13.609 3.916 1.00 82.81 177 TRP A O 1
ATOM 1423 N N . GLY A 1 178 ? -8.548 13.986 6.031 1.00 79.19 178 GLY A N 1
ATOM 1424 C CA . GLY A 1 178 ? -7.131 14.153 5.706 1.00 79.19 178 GLY A CA 1
ATOM 1425 C C . GLY A 1 178 ? -6.511 12.918 5.041 1.00 79.19 178 GLY A C 1
ATOM 1426 O O . GLY A 1 178 ? -5.766 13.063 4.078 1.00 79.19 178 GLY A O 1
ATOM 1427 N N . MET A 1 179 ? -6.858 11.699 5.479 1.00 75.62 179 MET A N 1
ATOM 1428 C CA . MET A 1 179 ? -6.371 10.465 4.842 1.00 75.62 179 MET A CA 1
ATOM 1429 C C . MET A 1 179 ? -6.905 10.334 3.415 1.00 75.62 179 MET A C 1
ATOM 1431 O O . MET A 1 179 ? -6.144 10.019 2.503 1.00 75.62 179 MET A O 1
ATOM 1435 N N . ALA A 1 180 ? -8.196 10.611 3.214 1.00 78.19 180 ALA A N 1
ATOM 1436 C CA . ALA A 1 180 ? -8.814 10.552 1.892 1.00 78.19 180 ALA A CA 1
ATOM 1437 C C . ALA A 1 180 ? -8.163 11.550 0.916 1.00 78.19 180 ALA A C 1
ATOM 1439 O O . ALA A 1 180 ? -7.848 11.190 -0.219 1.00 78.19 180 ALA A O 1
ATOM 1440 N N . LEU A 1 181 ? -7.886 12.776 1.375 1.00 83.19 181 LEU A N 1
ATOM 1441 C CA . LEU A 1 181 ? -7.199 13.799 0.584 1.00 83.19 181 LEU A CA 1
ATOM 1442 C C . LEU A 1 181 ? -5.760 13.406 0.234 1.00 83.19 181 LEU A C 1
ATOM 1444 O O . LEU A 1 181 ? -5.345 13.596 -0.905 1.00 83.19 181 LEU A O 1
ATOM 1448 N N . VAL A 1 182 ? -5.011 12.824 1.174 1.00 78.62 182 VAL A N 1
ATOM 1449 C CA . VAL A 1 182 ? -3.632 12.362 0.936 1.00 78.62 182 VAL A CA 1
ATOM 1450 C C . VAL A 1 182 ? -3.588 11.259 -0.122 1.00 78.62 182 VAL A C 1
ATOM 1452 O O . VAL A 1 182 ? -2.763 11.317 -1.032 1.00 78.62 182 VAL A O 1
ATOM 1455 N N . VAL A 1 183 ? -4.496 10.282 -0.047 1.00 75.94 183 VAL A N 1
ATOM 1456 C CA . VAL A 1 183 ? -4.598 9.216 -1.057 1.00 75.94 183 VAL A CA 1
ATOM 1457 C C . VAL A 1 183 ? -4.972 9.797 -2.426 1.00 75.94 183 VAL A C 1
ATOM 1459 O O . VAL A 1 183 ? -4.384 9.421 -3.439 1.00 75.94 183 VAL A O 1
ATOM 1462 N N . GLY A 1 184 ? -5.910 10.749 -2.469 1.00 79.81 184 GLY A N 1
ATOM 1463 C CA . GLY A 1 184 ? -6.282 11.449 -3.701 1.00 79.81 184 GLY A CA 1
ATOM 1464 C C . GLY A 1 184 ? -5.122 12.242 -4.313 1.00 79.81 184 GLY A C 1
ATOM 1465 O O . GLY A 1 184 ? -4.882 12.151 -5.517 1.00 79.81 184 GLY A O 1
ATOM 1466 N N . ALA A 1 185 ? -4.362 12.967 -3.489 1.00 81.00 185 ALA A N 1
ATOM 1467 C CA . ALA A 1 185 ? -3.185 13.721 -3.914 1.00 81.00 185 ALA A CA 1
ATOM 1468 C C . ALA A 1 185 ? -2.081 12.807 -4.470 1.00 81.00 185 ALA A C 1
ATOM 1470 O O . ALA A 1 185 ? -1.459 13.151 -5.473 1.00 81.00 185 ALA A O 1
ATOM 1471 N N . GLY A 1 186 ? -1.879 11.630 -3.871 1.00 75.75 186 GLY A N 1
ATOM 1472 C CA . GLY A 1 186 ? -0.929 10.626 -4.350 1.00 75.75 186 GLY A CA 1
ATOM 1473 C C . GLY A 1 186 ? -1.257 10.104 -5.752 1.00 75.75 186 GLY A C 1
ATOM 1474 O O . GLY A 1 186 ? -0.396 10.109 -6.633 1.00 75.75 186 GLY A O 1
ATOM 1475 N N . ASN A 1 187 ? -2.523 9.748 -5.993 1.00 77.88 187 ASN A N 1
ATOM 1476 C CA . ASN A 1 187 ? -3.010 9.361 -7.321 1.00 77.88 187 ASN A CA 1
ATOM 1477 C C . ASN A 1 187 ? -2.898 10.507 -8.340 1.00 77.88 187 ASN A C 1
ATOM 1479 O O . ASN A 1 187 ? -2.463 10.292 -9.472 1.00 77.88 187 ASN A O 1
ATOM 1483 N N . ALA A 1 188 ? -3.260 11.734 -7.950 1.00 84.25 188 ALA A N 1
ATOM 1484 C CA . ALA A 1 188 ? -3.146 12.904 -8.820 1.00 84.25 188 ALA A CA 1
ATOM 1485 C C . ALA A 1 188 ? -1.684 13.189 -9.202 1.00 84.25 188 ALA A C 1
ATOM 1487 O O . ALA A 1 188 ? -1.392 13.493 -10.358 1.00 84.25 188 ALA A O 1
ATOM 1488 N N . PHE A 1 189 ? -0.759 13.038 -8.252 1.00 78.88 189 PHE A N 1
ATOM 1489 C CA . PHE A 1 189 ? 0.673 13.187 -8.487 1.00 78.88 189 PHE A CA 1
ATOM 1490 C C . PHE A 1 189 ? 1.223 12.091 -9.407 1.00 78.88 189 PHE A C 1
ATOM 1492 O O . PHE A 1 189 ? 1.956 12.401 -10.343 1.00 78.88 189 PHE A O 1
ATOM 1499 N N . ALA A 1 190 ? 0.836 10.828 -9.201 1.00 74.88 190 ALA A N 1
ATOM 1500 C CA . ALA A 1 190 ? 1.210 9.725 -10.089 1.00 74.88 190 ALA A CA 1
ATOM 1501 C C . ALA A 1 190 ? 0.710 9.962 -11.527 1.00 74.88 190 ALA A C 1
ATOM 1503 O O . ALA A 1 190 ? 1.475 9.833 -12.486 1.00 74.88 190 ALA A O 1
ATOM 1504 N N . TYR A 1 191 ? -0.540 10.410 -11.680 1.00 79.38 191 TYR A N 1
ATOM 1505 C CA . TYR A 1 191 ? -1.104 10.779 -12.978 1.00 79.38 191 TYR A CA 1
ATOM 1506 C C . TYR A 1 191 ? -0.357 11.955 -13.629 1.00 79.38 191 TYR A C 1
ATOM 1508 O O . TYR A 1 191 ? -0.025 11.899 -14.814 1.00 79.38 191 TYR A O 1
ATOM 1516 N N . ALA A 1 192 ? -0.039 13.001 -12.862 1.00 82.50 192 ALA A N 1
ATOM 1517 C CA . ALA A 1 192 ? 0.726 14.148 -13.345 1.00 82.50 192 ALA A CA 1
ATOM 1518 C C . ALA A 1 192 ? 2.158 13.764 -13.754 1.00 82.50 192 ALA A C 1
ATOM 1520 O O . ALA A 1 192 ? 2.649 14.231 -14.780 1.00 82.50 192 ALA A O 1
ATOM 1521 N N . ALA A 1 193 ? 2.822 12.883 -13.004 1.00 75.62 193 ALA A N 1
ATOM 1522 C CA . ALA A 1 193 ? 4.151 12.379 -13.341 1.00 75.62 193 ALA A CA 1
ATOM 1523 C C . ALA A 1 193 ? 4.146 11.555 -14.638 1.00 75.62 193 ALA A C 1
ATOM 1525 O O . ALA A 1 193 ? 5.076 11.663 -15.436 1.00 75.62 193 ALA A O 1
ATOM 1526 N N . ASN A 1 194 ? 3.079 10.787 -14.879 1.00 75.50 194 ASN A N 1
ATOM 1527 C CA . ASN A 1 194 ? 2.892 10.063 -16.133 1.00 75.50 194 ASN A CA 1
ATOM 1528 C C . ASN A 1 194 ? 2.651 11.036 -17.304 1.00 75.50 194 ASN A C 1
ATOM 1530 O O . ASN A 1 194 ? 3.307 10.957 -18.335 1.00 75.50 194 ASN A O 1
ATOM 1534 N N . LYS A 1 195 ? 1.775 12.035 -17.123 1.00 82.62 195 LYS A N 1
ATOM 1535 C CA . LYS A 1 195 ? 1.476 13.039 -18.161 1.00 82.62 195 LYS A CA 1
ATOM 1536 C C . LYS A 1 195 ? 2.640 13.966 -18.504 1.00 82.62 195 LYS A C 1
ATOM 1538 O O . LYS A 1 195 ? 2.730 14.417 -19.640 1.00 82.62 195 LYS A O 1
ATOM 1543 N N . THR A 1 196 ? 3.487 14.300 -17.534 1.00 82.75 196 THR A N 1
ATOM 1544 C CA . THR A 1 196 ? 4.650 15.179 -17.747 1.00 82.75 196 THR A CA 1
ATOM 1545 C C . THR A 1 196 ? 5.844 14.444 -18.357 1.00 82.75 196 THR A C 1
ATOM 1547 O O . THR A 1 196 ? 6.855 15.081 -18.640 1.00 82.75 196 THR A O 1
ATOM 1550 N N . GLY A 1 197 ? 5.752 13.122 -18.552 1.00 77.06 197 GLY A N 1
ATOM 1551 C CA . GLY A 1 197 ? 6.862 12.300 -19.029 1.00 77.06 197 GLY A CA 1
ATOM 1552 C C . GLY A 1 197 ? 7.995 12.177 -18.011 1.00 77.06 197 GLY A C 1
ATOM 1553 O O . GLY A 1 197 ? 9.081 11.746 -18.369 1.00 77.06 197 GLY A O 1
ATOM 1554 N N . PHE A 1 198 ? 7.775 12.531 -16.735 1.00 75.12 198 PHE A N 1
ATOM 1555 C CA . PHE A 1 198 ? 8.805 12.474 -15.688 1.00 75.12 198 PHE A CA 1
ATOM 1556 C C . PHE A 1 198 ? 9.414 11.071 -15.549 1.00 75.12 198 PHE A C 1
ATOM 1558 O O . PHE A 1 198 ? 10.607 10.911 -15.264 1.00 75.12 198 PHE A O 1
ATOM 1565 N N . ILE A 1 199 ? 8.587 10.044 -15.753 1.00 69.12 199 ILE A N 1
ATOM 1566 C CA . ILE A 1 199 ? 9.030 8.652 -15.715 1.00 69.12 199 ILE A CA 1
ATOM 1567 C C . ILE A 1 199 ? 9.950 8.355 -16.911 1.00 69.12 199 ILE A C 1
ATOM 1569 O O . ILE A 1 199 ? 11.041 7.824 -16.704 1.00 69.12 199 ILE A O 1
ATOM 1573 N N . ASP A 1 200 ? 9.595 8.811 -18.113 1.00 75.69 200 ASP A N 1
ATOM 1574 C CA . ASP A 1 200 ? 10.419 8.673 -19.322 1.00 75.69 200 ASP A CA 1
ATOM 1575 C C . ASP A 1 200 ? 11.754 9.414 -19.174 1.00 75.69 200 ASP A C 1
ATOM 1577 O O . ASP A 1 200 ? 12.817 8.882 -19.502 1.00 75.69 200 ASP A O 1
ATOM 1581 N N . THR A 1 201 ? 11.739 10.612 -18.577 1.00 79.00 201 THR A N 1
ATOM 1582 C CA . THR A 1 201 ? 12.968 11.346 -18.262 1.00 79.00 201 THR A CA 1
ATOM 1583 C C . THR A 1 201 ? 13.841 10.546 -17.300 1.00 79.00 201 THR A C 1
ATOM 1585 O O . THR A 1 201 ? 15.047 10.447 -17.510 1.00 79.00 201 THR A O 1
ATOM 1588 N N . THR A 1 202 ? 13.253 9.931 -16.269 1.00 73.12 202 THR A N 1
ATOM 1589 C CA . THR A 1 202 ? 13.981 9.102 -15.292 1.00 73.12 202 THR A CA 1
ATOM 1590 C C . THR A 1 202 ? 14.653 7.901 -15.962 1.00 73.12 202 THR A C 1
ATOM 1592 O O . THR A 1 202 ? 15.817 7.613 -15.679 1.00 73.12 202 THR A O 1
ATOM 1595 N N . ILE A 1 203 ? 13.959 7.233 -16.886 1.00 71.69 203 ILE A N 1
ATOM 1596 C CA . ILE A 1 203 ? 14.508 6.115 -17.663 1.00 71.69 203 ILE A CA 1
ATOM 1597 C C . ILE A 1 203 ? 15.645 6.602 -18.572 1.00 71.69 203 ILE A C 1
ATOM 1599 O O . ILE A 1 203 ? 16.715 5.999 -18.580 1.00 71.69 203 ILE A O 1
ATOM 1603 N N . SER A 1 204 ? 15.489 7.758 -19.224 1.00 79.38 204 SER A N 1
ATOM 1604 C CA . SER A 1 204 ? 16.548 8.344 -20.057 1.00 79.38 204 SER A CA 1
ATOM 1605 C C . SER A 1 204 ? 17.813 8.712 -19.260 1.00 79.38 204 SER A C 1
ATOM 1607 O O . SER A 1 204 ? 18.934 8.602 -19.763 1.00 79.38 204 SER A O 1
ATOM 1609 N N . TRP A 1 205 ? 17.669 9.118 -17.992 1.00 78.94 205 TRP A N 1
ATOM 1610 C CA . TRP A 1 205 ? 18.805 9.333 -17.091 1.00 78.94 205 TRP A CA 1
ATOM 1611 C C . TRP A 1 205 ? 19.497 8.018 -16.729 1.00 78.94 205 TRP A C 1
ATOM 1613 O O . TRP A 1 205 ? 20.726 7.971 -16.689 1.00 78.94 205 TRP A O 1
ATOM 1623 N N . LEU A 1 206 ? 18.724 6.952 -16.510 1.00 72.81 206 LEU A N 1
ATOM 1624 C CA . LEU A 1 206 ? 19.251 5.606 -16.281 1.00 72.81 206 LEU A CA 1
ATOM 1625 C C . LEU A 1 206 ? 19.977 5.061 -17.522 1.00 72.81 206 LEU A C 1
ATOM 1627 O O . LEU A 1 206 ? 21.001 4.404 -17.367 1.00 72.81 206 LEU A O 1
ATOM 1631 N N . ASP A 1 207 ? 19.535 5.400 -18.735 1.00 75.12 207 ASP A N 1
ATOM 1632 C CA . ASP A 1 207 ? 20.220 5.031 -19.985 1.00 75.12 207 ASP A CA 1
ATOM 1633 C C . ASP A 1 207 ? 21.598 5.674 -20.150 1.00 75.12 207 ASP A C 1
ATOM 1635 O O . ASP A 1 207 ? 22.515 5.077 -20.722 1.00 75.12 207 ASP A O 1
ATOM 1639 N N . ARG A 1 208 ? 21.786 6.885 -19.613 1.00 73.19 208 ARG A N 1
ATOM 1640 C CA . ARG A 1 208 ? 23.091 7.571 -19.630 1.00 73.19 208 ARG A CA 1
ATOM 1641 C C . ARG A 1 208 ? 24.127 6.864 -18.755 1.00 73.19 208 ARG A C 1
ATOM 1643 O O . ARG A 1 208 ? 25.330 7.008 -18.987 1.00 73.19 208 ARG A O 1
ATOM 1650 N N . ILE A 1 209 ? 23.684 6.070 -17.781 1.00 69.00 209 ILE A N 1
ATOM 1651 C CA . ILE A 1 209 ? 24.546 5.204 -16.978 1.00 69.00 209 ILE A CA 1
ATOM 1652 C C . ILE A 1 209 ? 24.875 3.971 -17.833 1.00 69.00 209 ILE A C 1
ATOM 1654 O O . ILE A 1 209 ? 24.177 2.963 -17.796 1.00 69.00 209 ILE A O 1
ATOM 1658 N N . LYS A 1 210 ? 25.932 4.080 -18.655 1.00 57.19 210 LYS A N 1
ATOM 1659 C CA . LYS A 1 210 ? 26.424 3.047 -19.595 1.00 57.19 210 LYS A CA 1
ATOM 1660 C C . LYS A 1 210 ? 26.142 1.609 -19.129 1.00 57.19 210 LYS A C 1
ATOM 1662 O O . LYS A 1 210 ? 26.784 1.178 -18.175 1.00 57.19 210 LYS A O 1
ATOM 1667 N N . ARG A 1 211 ? 25.268 0.890 -19.860 1.00 61.97 211 ARG A N 1
ATOM 1668 C CA . ARG A 1 211 ? 25.066 -0.584 -19.980 1.00 61.97 211 ARG A CA 1
ATOM 1669 C C . ARG A 1 211 ? 25.712 -1.480 -18.903 1.00 61.97 211 ARG A C 1
ATOM 1671 O O . ARG A 1 211 ? 26.347 -2.484 -19.218 1.00 61.97 211 ARG A O 1
ATOM 1678 N N . LYS A 1 212 ? 25.568 -1.146 -17.623 1.00 75.38 212 LYS A N 1
ATOM 1679 C CA . LYS A 1 212 ? 25.914 -2.030 -16.510 1.00 75.38 212 LYS A CA 1
ATOM 1680 C C . LYS A 1 212 ? 24.594 -2.431 -15.863 1.00 75.38 212 LYS A C 1
ATOM 1682 O O . LYS A 1 212 ? 24.089 -1.652 -15.056 1.00 75.38 212 LYS A O 1
ATOM 1687 N N . PRO A 1 213 ? 24.044 -3.615 -16.187 1.00 74.62 213 PRO A N 1
ATOM 1688 C CA . PRO A 1 213 ? 22.695 -4.006 -15.770 1.00 74.62 213 PRO A CA 1
ATOM 1689 C C . PRO A 1 213 ? 22.502 -3.944 -14.248 1.00 74.62 213 PRO A C 1
ATOM 1691 O O . PRO A 1 213 ? 21.446 -3.551 -13.766 1.00 74.62 213 PRO A O 1
ATOM 1694 N N . VAL A 1 214 ? 23.564 -4.205 -13.479 1.00 80.88 214 VAL A N 1
ATOM 1695 C CA . VAL A 1 214 ? 23.552 -4.088 -12.012 1.00 80.88 214 VAL A CA 1
ATOM 1696 C C . VAL A 1 214 ? 23.377 -2.637 -11.535 1.00 80.88 214 VAL A C 1
ATOM 1698 O O . VAL A 1 214 ? 22.633 -2.393 -10.590 1.00 80.88 214 VAL A O 1
ATOM 1701 N N . LEU A 1 215 ? 24.024 -1.653 -12.173 1.00 81.12 215 LEU A N 1
ATOM 1702 C CA . LEU A 1 215 ? 23.863 -0.243 -11.788 1.00 81.12 215 LEU A CA 1
ATOM 1703 C C . LEU A 1 215 ? 22.463 0.268 -12.135 1.00 81.12 215 LEU A C 1
ATOM 1705 O O . LEU A 1 215 ? 21.860 0.978 -11.332 1.00 81.12 215 LEU A O 1
ATOM 1709 N N . THR A 1 216 ? 21.940 -0.118 -13.299 1.00 80.38 216 THR A N 1
ATOM 1710 C CA . THR A 1 216 ? 20.579 0.225 -13.727 1.00 80.38 216 THR A CA 1
ATOM 1711 C C . THR A 1 216 ? 19.544 -0.360 -12.769 1.00 80.38 216 THR A C 1
ATOM 1713 O O . THR A 1 216 ? 18.644 0.353 -12.332 1.00 80.38 216 THR A O 1
ATOM 1716 N N . GLN A 1 217 ? 19.726 -1.616 -12.349 1.00 82.94 217 GLN A N 1
ATOM 1717 C CA . GLN A 1 217 ? 18.886 -2.270 -11.347 1.00 82.94 217 GLN A CA 1
ATOM 1718 C C . GLN A 1 217 ? 18.886 -1.518 -10.007 1.00 82.94 217 GLN A C 1
ATOM 1720 O O . GLN A 1 217 ? 17.821 -1.258 -9.442 1.00 82.94 217 GLN A O 1
ATOM 1725 N N . VAL A 1 218 ? 20.063 -1.143 -9.493 1.00 83.69 218 VAL A N 1
ATOM 1726 C CA . VAL A 1 218 ? 20.183 -0.403 -8.224 1.00 83.69 218 VAL A CA 1
ATOM 1727 C C . VAL A 1 218 ? 19.552 0.986 -8.337 1.00 83.69 218 VAL A C 1
ATOM 1729 O O . VAL A 1 218 ? 18.788 1.380 -7.458 1.00 83.69 218 VAL A O 1
ATOM 1732 N N . GLY A 1 219 ? 19.816 1.710 -9.427 1.00 83.94 219 GLY A N 1
ATOM 1733 C CA . GLY A 1 219 ? 19.252 3.041 -9.661 1.00 83.94 219 GLY A CA 1
ATOM 1734 C C . GLY A 1 219 ? 17.728 3.021 -9.776 1.00 83.94 219 GLY A C 1
ATOM 1735 O O . GLY A 1 219 ? 17.047 3.852 -9.172 1.00 83.94 219 GLY A O 1
ATOM 1736 N N . LEU A 1 220 ? 17.180 2.029 -10.479 1.00 81.44 220 LEU A N 1
ATOM 1737 C CA . LEU A 1 220 ? 15.740 1.842 -10.603 1.00 81.44 220 LEU A CA 1
ATOM 1738 C C . LEU A 1 220 ? 15.098 1.494 -9.255 1.00 81.44 220 LEU A C 1
ATOM 1740 O O . LEU A 1 220 ? 14.076 2.076 -8.888 1.00 81.44 220 LEU A O 1
ATOM 1744 N N . SER A 1 221 ? 15.731 0.606 -8.486 1.00 84.19 221 SER A N 1
ATOM 1745 C CA . SER A 1 221 ? 15.280 0.234 -7.142 1.00 84.19 221 SER A CA 1
ATOM 1746 C C . SER A 1 221 ? 15.278 1.446 -6.210 1.00 84.19 221 SER A C 1
ATOM 1748 O O . SER A 1 221 ? 14.286 1.701 -5.531 1.00 84.19 221 SER A O 1
ATOM 1750 N N . PHE A 1 222 ? 16.331 2.263 -6.241 1.00 83.88 222 PHE A N 1
ATOM 1751 C CA . PHE A 1 222 ? 16.409 3.489 -5.450 1.00 83.88 222 PHE A CA 1
ATOM 1752 C C . PHE A 1 222 ? 15.338 4.509 -5.851 1.00 83.88 222 PHE A C 1
ATOM 1754 O O . PHE A 1 222 ? 14.634 5.027 -4.988 1.00 83.88 222 PHE A O 1
ATOM 1761 N N . SER A 1 223 ? 15.155 4.753 -7.154 1.00 81.69 223 SER A N 1
ATOM 1762 C CA . SER A 1 223 ? 14.094 5.634 -7.661 1.00 81.69 223 SER A CA 1
ATOM 1763 C C . SER A 1 223 ? 12.713 5.147 -7.222 1.00 81.69 223 SER A C 1
ATOM 1765 O O . SER A 1 223 ? 11.901 5.929 -6.736 1.00 81.69 223 SER A O 1
ATOM 1767 N N . SER A 1 224 ? 12.458 3.842 -7.338 1.00 81.38 224 SER A N 1
ATOM 1768 C CA . SER A 1 224 ? 11.195 3.229 -6.931 1.00 81.38 224 SER A CA 1
ATOM 1769 C C . SER A 1 224 ? 10.937 3.358 -5.425 1.00 81.38 224 SER A C 1
ATOM 1771 O O . SER A 1 224 ? 9.847 3.773 -5.039 1.00 81.38 224 SER A O 1
ATOM 1773 N N . ALA A 1 225 ? 11.946 3.115 -4.581 1.00 83.44 225 ALA A N 1
ATOM 1774 C CA . ALA A 1 225 ? 11.850 3.280 -3.134 1.00 83.44 225 ALA A CA 1
ATOM 1775 C C . ALA A 1 225 ? 11.632 4.744 -2.741 1.00 83.44 225 ALA A C 1
ATOM 1777 O O . ALA A 1 225 ? 10.814 5.027 -1.868 1.00 83.44 225 ALA A O 1
ATOM 1778 N N . PHE A 1 226 ? 12.341 5.675 -3.387 1.00 82.06 226 PHE A N 1
ATOM 1779 C CA . PHE A 1 226 ? 12.224 7.107 -3.129 1.00 82.06 226 PHE A CA 1
ATOM 1780 C C . PHE A 1 226 ? 10.829 7.622 -3.477 1.00 82.06 226 PHE A C 1
ATOM 1782 O O . PHE A 1 226 ? 10.175 8.244 -2.644 1.00 82.06 226 PHE A O 1
ATOM 1789 N N . SER A 1 227 ? 10.328 7.309 -4.672 1.00 78.38 227 SER A N 1
ATOM 1790 C CA . SER A 1 227 ? 8.978 7.704 -5.067 1.00 78.38 227 SER A CA 1
ATOM 1791 C C . SER A 1 227 ? 7.904 7.044 -4.199 1.00 78.38 227 SER A C 1
ATOM 1793 O O . SER A 1 227 ? 6.926 7.698 -3.834 1.00 78.38 227 SER A O 1
ATOM 1795 N N . ALA A 1 228 ? 8.110 5.787 -3.794 1.00 80.00 228 ALA A N 1
ATOM 1796 C CA . ALA A 1 228 ? 7.201 5.095 -2.890 1.00 80.00 228 ALA A CA 1
ATOM 1797 C C . ALA A 1 228 ? 7.137 5.740 -1.495 1.00 80.00 228 ALA A C 1
ATOM 1799 O O . ALA A 1 228 ? 6.101 5.613 -0.843 1.00 80.00 228 ALA A O 1
ATOM 1800 N N . GLN A 1 229 ? 8.173 6.475 -1.050 1.00 79.06 229 GLN A N 1
ATOM 1801 C CA . GLN A 1 229 ? 8.085 7.267 0.186 1.00 79.06 229 GLN A CA 1
ATOM 1802 C C . GLN A 1 229 ? 6.983 8.321 0.103 1.00 79.06 229 GLN A C 1
ATOM 1804 O O . GLN A 1 229 ? 6.349 8.596 1.109 1.00 79.06 229 GLN A O 1
ATOM 1809 N N . PHE A 1 230 ? 6.726 8.909 -1.064 1.00 74.25 230 PHE A N 1
ATOM 1810 C CA . PHE A 1 230 ? 5.663 9.903 -1.201 1.00 74.25 230 PHE A CA 1
ATOM 1811 C C . PHE A 1 230 ? 4.306 9.230 -1.366 1.00 74.25 230 PHE A C 1
ATOM 1813 O O . PHE A 1 230 ? 3.343 9.592 -0.686 1.00 74.25 230 PHE A O 1
ATOM 1820 N N . THR A 1 231 ? 4.222 8.237 -2.253 1.00 73.69 231 THR A N 1
ATOM 1821 C CA . THR A 1 231 ? 2.990 7.485 -2.501 1.00 73.69 231 THR A CA 1
ATOM 1822 C C . THR A 1 231 ? 3.308 6.123 -3.111 1.00 73.69 231 THR A C 1
ATOM 1824 O O . THR A 1 231 ? 3.905 6.032 -4.182 1.00 73.69 231 THR A O 1
ATOM 1827 N N . ARG A 1 232 ? 2.832 5.039 -2.489 1.00 70.81 232 ARG A N 1
ATOM 1828 C CA . ARG A 1 232 ? 2.966 3.674 -3.037 1.00 70.81 232 ARG A CA 1
ATOM 1829 C C . ARG A 1 232 ? 2.310 3.465 -4.404 1.00 70.81 232 ARG A C 1
ATOM 1831 O O . ARG A 1 232 ? 2.751 2.610 -5.163 1.00 70.81 232 ARG A O 1
ATOM 1838 N N . GLN A 1 233 ? 1.297 4.266 -4.727 1.00 67.81 233 GLN A N 1
ATOM 1839 C CA . GLN A 1 233 ? 0.599 4.267 -6.019 1.00 67.81 233 GLN A CA 1
ATOM 1840 C C . GLN A 1 233 ? 1.499 4.705 -7.184 1.00 67.81 233 GLN A C 1
ATOM 1842 O O . GLN A 1 233 ? 1.128 4.556 -8.334 1.00 67.81 233 GLN A O 1
ATOM 1847 N N . PHE A 1 234 ? 2.718 5.192 -6.931 1.00 68.44 234 PHE A N 1
ATOM 1848 C CA . PHE A 1 234 ? 3.630 5.550 -8.015 1.00 68.44 234 PHE A CA 1
ATOM 1849 C C . PHE A 1 234 ? 4.071 4.351 -8.874 1.00 68.44 234 PHE A C 1
ATOM 1851 O O . PHE A 1 234 ? 4.458 4.535 -10.025 1.00 68.44 234 PHE A O 1
ATOM 1858 N N . LEU A 1 235 ? 4.003 3.121 -8.348 1.00 69.31 235 LEU A N 1
ATOM 1859 C CA . LEU A 1 235 ? 4.170 1.882 -9.122 1.00 69.31 235 LEU A CA 1
ATOM 1860 C C . LEU A 1 235 ? 2.833 1.339 -9.601 1.00 69.31 235 LEU A C 1
ATOM 1862 O O . LEU A 1 235 ? 2.408 0.231 -9.266 1.00 69.31 235 LEU A O 1
ATOM 1866 N N . ASP A 1 236 ? 2.177 2.150 -10.414 1.00 72.75 236 ASP A N 1
ATOM 1867 C CA . ASP A 1 236 ? 1.050 1.701 -11.206 1.00 72.75 236 ASP A CA 1
ATOM 1868 C C . ASP A 1 236 ? 1.512 0.798 -12.358 1.00 72.75 236 ASP A C 1
ATOM 1870 O O . ASP A 1 236 ? 2.698 0.705 -12.697 1.00 72.75 236 ASP A O 1
ATOM 1874 N N . THR A 1 237 ? 0.548 0.113 -12.970 1.00 67.62 23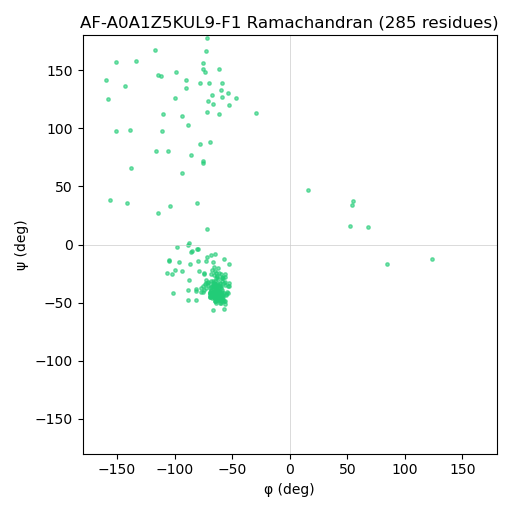7 THR A N 1
ATOM 1875 C CA . THR A 1 237 ? 0.780 -0.793 -14.099 1.00 67.62 237 THR A CA 1
ATOM 1876 C C . THR A 1 237 ? 1.556 -0.119 -15.228 1.00 67.62 237 THR A C 1
ATOM 1878 O O . THR A 1 237 ? 2.413 -0.768 -15.817 1.00 67.62 237 THR A O 1
ATOM 1881 N N . SER A 1 238 ? 1.342 1.174 -15.491 1.00 70.75 238 SER A N 1
ATOM 1882 C CA . SER A 1 238 ? 2.092 1.942 -16.497 1.00 70.75 238 SER A CA 1
ATOM 1883 C C . SER A 1 238 ? 3.598 1.975 -16.217 1.00 70.75 238 SER A C 1
ATOM 1885 O O . SER A 1 238 ? 4.396 1.654 -17.092 1.00 70.75 238 SER A O 1
ATOM 1887 N N . ARG A 1 239 ? 4.003 2.283 -14.980 1.00 76.12 239 ARG A N 1
ATOM 1888 C CA . ARG A 1 239 ? 5.419 2.318 -14.587 1.00 76.12 239 ARG A CA 1
ATOM 1889 C C . ARG A 1 239 ? 6.049 0.929 -14.642 1.00 76.12 239 ARG A C 1
ATOM 1891 O O . ARG A 1 239 ? 7.200 0.800 -15.045 1.00 76.12 239 ARG A O 1
ATOM 1898 N N . LEU A 1 240 ? 5.309 -0.110 -14.252 1.00 77.75 240 LEU A N 1
ATOM 1899 C CA . LEU A 1 240 ? 5.791 -1.489 -14.354 1.00 77.75 240 LEU A CA 1
ATOM 1900 C C . LEU A 1 240 ? 6.005 -1.909 -15.821 1.00 77.75 240 LEU A C 1
ATOM 1902 O O . LEU A 1 240 ? 7.041 -2.501 -16.116 1.00 77.75 240 LEU A O 1
ATOM 1906 N N . HIS A 1 241 ? 5.098 -1.548 -16.739 1.00 77.12 241 HIS A N 1
ATOM 1907 C CA . HIS A 1 241 ? 5.276 -1.796 -18.179 1.00 77.12 241 HIS A CA 1
ATOM 1908 C C . HIS A 1 241 ? 6.539 -1.118 -18.718 1.00 77.12 241 HIS A C 1
ATOM 1910 O O . HIS A 1 241 ? 7.341 -1.772 -19.373 1.00 77.12 241 HIS A O 1
ATOM 1916 N N . GLN A 1 242 ? 6.777 0.150 -18.380 1.00 77.81 242 GLN A N 1
ATOM 1917 C CA . GLN A 1 242 ? 7.971 0.866 -18.843 1.00 77.81 242 GLN A CA 1
ATOM 1918 C C . GLN A 1 242 ? 9.281 0.240 -18.329 1.00 77.81 242 GLN A C 1
ATOM 1920 O O . GLN A 1 242 ? 10.286 0.206 -19.039 1.00 77.81 242 GLN A O 1
ATOM 1925 N N . ILE A 1 243 ? 9.287 -0.310 -17.107 1.00 80.12 243 ILE A N 1
ATOM 1926 C CA . ILE A 1 243 ? 10.437 -1.067 -16.581 1.00 80.12 243 ILE A CA 1
ATOM 1927 C C . ILE A 1 243 ? 10.664 -2.353 -17.389 1.00 80.12 243 ILE A C 1
ATOM 1929 O O . ILE A 1 243 ? 11.811 -2.716 -17.663 1.00 80.12 243 ILE A O 1
ATOM 1933 N N . VAL A 1 244 ? 9.586 -3.040 -17.779 1.00 80.31 244 VAL A N 1
ATOM 1934 C CA . VAL A 1 244 ? 9.660 -4.221 -18.648 1.00 80.31 244 VAL A CA 1
ATOM 1935 C C . VAL A 1 244 ? 10.198 -3.832 -20.026 1.00 80.31 244 VAL A C 1
ATOM 1937 O O . VAL A 1 244 ? 11.163 -4.438 -20.486 1.00 80.31 244 VAL A O 1
ATOM 1940 N N . GLU A 1 245 ? 9.678 -2.782 -20.656 1.00 80.06 245 GLU A N 1
ATOM 1941 C CA . GLU A 1 245 ? 10.177 -2.284 -21.947 1.00 80.06 245 GLU A CA 1
ATOM 1942 C C . GLU A 1 245 ? 11.674 -1.963 -21.888 1.00 80.06 245 GLU A C 1
ATOM 1944 O O . GLU A 1 245 ? 12.443 -2.364 -22.763 1.00 80.06 245 GLU A O 1
ATOM 1949 N N . LYS A 1 246 ? 12.119 -1.331 -20.798 1.00 79.00 246 LYS A N 1
ATOM 1950 C CA . LYS A 1 246 ? 13.534 -1.045 -20.561 1.00 79.00 246 LYS A CA 1
ATOM 1951 C C . LYS A 1 246 ? 14.391 -2.309 -20.468 1.00 79.00 246 LYS A C 1
ATOM 1953 O O . LYS A 1 246 ? 15.500 -2.347 -20.999 1.00 79.00 246 LYS A O 1
ATOM 1958 N N . SER A 1 247 ? 13.900 -3.349 -19.797 1.00 79.44 247 SER A N 1
ATOM 1959 C CA . SER A 1 247 ? 14.625 -4.622 -19.697 1.00 79.44 247 SER A CA 1
ATOM 1960 C C . SER A 1 247 ? 14.771 -5.325 -21.049 1.00 79.44 247 SER A C 1
ATOM 1962 O O . SER A 1 247 ? 15.841 -5.855 -21.348 1.00 79.44 247 SER A O 1
ATOM 1964 N N . VAL A 1 248 ? 13.746 -5.230 -21.904 1.00 81.00 248 VAL A N 1
ATOM 1965 C CA . VAL A 1 248 ? 13.786 -5.734 -23.282 1.00 81.00 248 VAL A CA 1
ATOM 1966 C C . VAL A 1 248 ? 14.823 -4.962 -24.104 1.00 81.00 248 VAL A C 1
ATOM 1968 O O . VAL A 1 248 ? 15.628 -5.578 -24.797 1.00 81.00 248 VAL A O 1
ATOM 1971 N N . GLN A 1 249 ? 14.882 -3.631 -23.972 1.00 81.94 249 GLN A N 1
ATOM 1972 C CA . GLN A 1 249 ? 15.898 -2.802 -24.641 1.00 81.94 249 GLN A CA 1
ATOM 1973 C C . GLN A 1 249 ? 17.334 -3.151 -24.213 1.00 81.94 249 GLN A C 1
ATOM 1975 O O . GLN A 1 249 ? 18.251 -3.146 -25.037 1.00 81.94 249 GLN A O 1
ATOM 1980 N N . ASP A 1 250 ? 17.532 -3.487 -22.937 1.00 79.81 250 ASP A N 1
ATOM 1981 C CA . ASP A 1 250 ? 18.836 -3.886 -22.399 1.00 79.81 250 ASP A CA 1
ATOM 1982 C C . ASP A 1 250 ? 19.210 -5.348 -22.708 1.00 79.81 250 ASP A C 1
ATOM 1984 O O . ASP A 1 250 ? 20.333 -5.755 -22.409 1.00 79.81 250 ASP A O 1
ATOM 1988 N N . ASN A 1 251 ? 18.318 -6.129 -23.336 1.00 80.75 251 ASN A N 1
ATOM 1989 C CA . ASN A 1 251 ? 18.437 -7.583 -23.525 1.00 80.75 251 ASN A CA 1
ATOM 1990 C C . ASN A 1 251 ? 18.649 -8.348 -22.203 1.00 80.75 251 ASN A C 1
ATOM 1992 O O . ASN A 1 251 ? 19.412 -9.314 -22.137 1.00 80.75 251 ASN A O 1
ATOM 1996 N N . VAL A 1 252 ? 17.983 -7.907 -21.134 1.00 82.19 252 VAL A N 1
ATOM 1997 C CA . VAL A 1 252 ? 18.038 -8.523 -19.803 1.00 82.19 252 VAL A CA 1
ATOM 1998 C C . VAL A 1 252 ? 16.669 -9.099 -19.459 1.00 82.19 252 VAL A C 1
ATOM 2000 O O . VAL A 1 252 ? 15.638 -8.532 -19.809 1.00 82.19 252 VAL A O 1
ATOM 2003 N N . HIS A 1 253 ? 16.644 -10.217 -18.731 1.00 82.69 253 HIS A N 1
ATOM 2004 C CA . HIS A 1 253 ? 15.388 -10.805 -18.276 1.00 82.69 253 HIS A CA 1
ATOM 2005 C C . HIS A 1 253 ? 14.594 -9.802 -17.405 1.00 82.69 253 HIS A C 1
ATOM 2007 O O . HIS A 1 253 ? 15.139 -9.329 -16.401 1.00 82.69 253 HIS A O 1
ATOM 2013 N N . PRO A 1 254 ? 13.311 -9.506 -17.700 1.00 80.62 254 PRO A N 1
ATOM 2014 C CA . PRO A 1 254 ? 12.567 -8.432 -17.030 1.00 80.62 254 PRO A CA 1
ATOM 2015 C C . PRO A 1 254 ? 12.447 -8.572 -15.518 1.00 80.62 254 PRO A C 1
ATOM 2017 O O . PRO A 1 254 ? 12.428 -7.575 -14.793 1.00 80.62 254 PRO A O 1
ATOM 2020 N N . MET A 1 255 ? 12.455 -9.807 -15.007 1.00 78.50 255 MET A N 1
ATOM 2021 C CA . MET A 1 255 ? 12.475 -10.027 -13.560 1.00 78.50 255 MET A CA 1
ATOM 2022 C C . MET A 1 255 ? 13.672 -9.375 -12.872 1.00 78.50 255 MET A C 1
ATOM 2024 O O . MET A 1 255 ? 13.537 -8.970 -11.725 1.00 78.50 255 MET A O 1
ATOM 2028 N N . MET A 1 256 ? 14.812 -9.218 -13.548 1.00 80.19 256 MET A N 1
ATOM 2029 C CA . MET A 1 256 ? 15.991 -8.593 -12.952 1.00 80.19 256 ME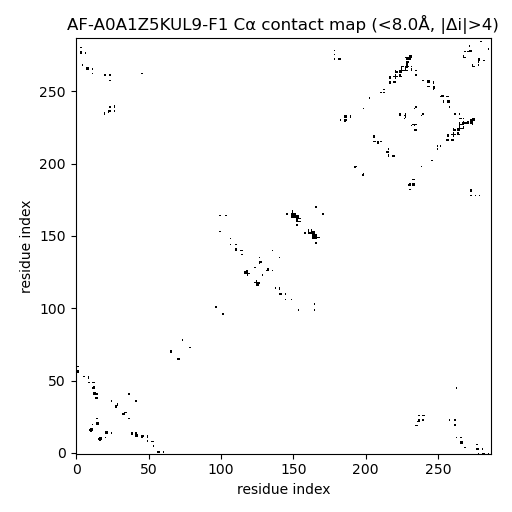T A CA 1
ATOM 2030 C C . MET A 1 256 ? 15.747 -7.126 -12.581 1.00 80.19 256 MET A C 1
ATOM 2032 O O . MET A 1 256 ? 16.365 -6.636 -11.644 1.00 80.19 256 MET A O 1
ATOM 2036 N N . TYR A 1 257 ? 14.844 -6.428 -13.275 1.00 83.00 257 TYR A N 1
ATOM 2037 C CA . TYR A 1 257 ? 14.523 -5.026 -12.995 1.00 83.00 257 TYR A CA 1
ATOM 2038 C C . TYR A 1 257 ? 13.217 -4.871 -12.219 1.00 83.00 257 TYR A C 1
ATOM 2040 O O . TYR A 1 257 ? 13.159 -4.087 -11.272 1.00 83.00 257 TYR A O 1
ATOM 2048 N N . VAL A 1 258 ? 12.180 -5.634 -12.571 1.00 81.31 258 VAL A N 1
ATOM 2049 C CA . VAL A 1 258 ? 10.856 -5.453 -11.969 1.00 81.31 258 VAL A CA 1
ATOM 2050 C C . VAL A 1 258 ? 10.788 -6.007 -10.546 1.00 81.31 258 VAL A C 1
ATOM 2052 O O . VAL A 1 258 ? 10.240 -5.341 -9.673 1.00 81.31 258 VAL A O 1
ATOM 2055 N N . LEU A 1 259 ? 11.384 -7.177 -10.281 1.00 80.25 259 LEU A N 1
ATOM 2056 C CA . LEU A 1 259 ? 11.397 -7.790 -8.947 1.00 80.25 259 LEU A CA 1
ATOM 2057 C C . LEU A 1 259 ? 12.023 -6.862 -7.889 1.00 80.25 259 LEU A C 1
ATOM 2059 O O . LEU A 1 259 ? 11.341 -6.540 -6.917 1.00 80.25 259 LEU A O 1
ATOM 2063 N N . PRO A 1 260 ? 13.266 -6.366 -8.055 1.00 81.38 260 PRO A N 1
ATOM 2064 C CA . PRO A 1 260 ? 13.867 -5.494 -7.053 1.00 81.38 260 PRO A CA 1
ATOM 2065 C C . PRO A 1 260 ? 13.181 -4.127 -6.969 1.00 81.38 260 PRO A C 1
ATOM 2067 O O . PRO A 1 260 ? 13.099 -3.587 -5.872 1.00 81.38 260 PRO A O 1
ATOM 2070 N N . ALA A 1 261 ? 12.625 -3.588 -8.062 1.00 82.06 261 ALA A N 1
ATOM 2071 C CA . ALA A 1 261 ? 11.845 -2.350 -8.012 1.00 82.06 261 ALA A CA 1
ATOM 2072 C C . ALA A 1 261 ? 10.527 -2.520 -7.228 1.00 82.06 261 ALA A C 1
ATOM 2074 O O . ALA A 1 261 ? 10.173 -1.666 -6.414 1.00 82.06 261 ALA A O 1
ATOM 2075 N N . ALA A 1 262 ? 9.819 -3.637 -7.419 1.00 79.50 262 ALA A N 1
ATOM 2076 C CA . ALA A 1 262 ? 8.596 -3.957 -6.683 1.00 79.50 262 ALA A CA 1
ATOM 2077 C C . ALA A 1 262 ? 8.876 -4.184 -5.187 1.00 79.50 262 ALA A C 1
ATOM 2079 O O . ALA A 1 262 ? 8.201 -3.606 -4.330 1.00 79.50 262 ALA A O 1
ATOM 2080 N N . SER A 1 263 ? 9.923 -4.951 -4.861 1.00 78.75 263 SER A N 1
ATOM 2081 C CA . SER A 1 263 ? 10.350 -5.154 -3.473 1.00 78.75 263 SER A CA 1
ATOM 2082 C C . SER A 1 263 ? 10.808 -3.839 -2.829 1.00 78.75 263 SER A C 1
ATOM 2084 O O . SER A 1 263 ? 10.435 -3.551 -1.693 1.00 78.75 263 SER A O 1
ATOM 2086 N N . ALA A 1 264 ? 11.553 -2.996 -3.554 1.00 81.94 264 ALA A N 1
ATOM 2087 C CA . ALA A 1 264 ? 12.060 -1.721 -3.048 1.00 81.94 264 ALA A CA 1
ATOM 2088 C C . ALA A 1 264 ? 10.945 -0.716 -2.717 1.00 81.94 264 ALA A C 1
ATOM 2090 O O . ALA A 1 264 ? 11.018 0.010 -1.726 1.00 81.94 264 ALA A O 1
ATOM 2091 N N . ALA A 1 265 ? 9.875 -0.710 -3.503 1.00 77.88 265 ALA A N 1
ATOM 2092 C CA . ALA A 1 265 ? 8.712 0.138 -3.273 1.00 77.88 265 ALA A CA 1
ATOM 2093 C C . ALA A 1 265 ? 7.896 -0.216 -2.034 1.00 77.88 265 ALA A C 1
ATOM 2095 O O . ALA A 1 265 ? 7.224 0.636 -1.449 1.00 77.88 265 ALA A O 1
ATOM 2096 N N . SER A 1 266 ? 7.964 -1.477 -1.614 1.00 77.25 266 SER A N 1
ATOM 2097 C CA . SER A 1 266 ? 7.336 -1.907 -0.371 1.00 77.25 266 SER A CA 1
ATOM 2098 C C . SER A 1 266 ? 7.997 -1.259 0.856 1.00 77.25 266 SER A C 1
ATOM 2100 O O . SER A 1 266 ? 7.351 -1.126 1.896 1.00 77.25 266 SER A O 1
ATOM 2102 N N . PHE A 1 267 ? 9.233 -0.752 0.729 1.00 75.31 267 PHE A N 1
ATOM 2103 C CA . PHE A 1 267 ? 9.994 -0.100 1.803 1.00 75.31 267 PHE A CA 1
ATOM 2104 C C . PHE A 1 267 ? 9.623 1.377 2.067 1.00 75.31 267 PHE A C 1
ATOM 2106 O O . PHE A 1 267 ? 10.475 2.202 2.407 1.00 75.31 267 PHE A O 1
ATOM 2113 N N . SER A 1 268 ? 8.349 1.751 1.936 1.00 73.56 268 SER A N 1
ATOM 2114 C CA . SER A 1 268 ? 7.888 3.130 2.158 1.00 73.56 268 SER A CA 1
ATOM 2115 C C . SER A 1 268 ? 7.576 3.429 3.638 1.00 73.56 268 SER A C 1
ATOM 2117 O O . SER A 1 268 ? 6.420 3.431 4.079 1.00 73.56 268 SER A O 1
ATOM 2119 N N . TYR A 1 269 ? 8.624 3.638 4.430 1.00 70.94 269 TYR A N 1
ATOM 2120 C CA . TYR A 1 269 ? 8.541 3.717 5.895 1.00 70.94 269 TYR A CA 1
ATOM 2121 C C . TYR A 1 269 ? 8.649 5.120 6.480 1.00 70.94 269 TYR A C 1
ATOM 2123 O O . TYR A 1 269 ? 8.369 5.297 7.662 1.00 70.94 269 TYR A O 1
ATOM 2131 N N . VAL A 1 270 ? 9.097 6.095 5.690 1.00 71.69 270 VAL A N 1
ATOM 2132 C CA . VAL A 1 270 ? 9.551 7.383 6.226 1.00 71.69 270 VAL A CA 1
ATOM 2133 C C . VAL A 1 270 ? 8.401 8.372 6.350 1.00 71.69 270 VAL A C 1
ATOM 2135 O O . VAL A 1 270 ? 8.240 8.992 7.396 1.00 71.69 270 VAL A O 1
ATOM 2138 N N . MET A 1 271 ? 7.584 8.516 5.305 1.00 76.94 271 MET A N 1
ATOM 2139 C CA . MET A 1 271 ? 6.484 9.478 5.338 1.00 76.94 271 MET A CA 1
ATOM 2140 C C . MET A 1 271 ? 5.198 8.853 5.890 1.00 76.94 271 MET A C 1
ATOM 2142 O O . MET A 1 271 ? 4.844 7.725 5.514 1.00 76.94 271 MET A O 1
ATOM 2146 N N . PRO A 1 272 ? 4.425 9.613 6.692 1.00 69.00 272 PRO A N 1
ATOM 2147 C CA . PRO A 1 272 ? 3.082 9.217 7.098 1.00 69.00 272 PRO A CA 1
ATOM 2148 C C . PRO A 1 272 ? 2.196 8.972 5.875 1.00 69.00 272 PRO A C 1
ATOM 2150 O O . PRO A 1 272 ? 1.499 7.969 5.811 1.00 69.00 272 PRO A O 1
ATOM 2153 N N . THR A 1 273 ? 2.296 9.830 4.857 1.00 69.62 273 THR A N 1
ATOM 2154 C CA . THR A 1 273 ? 1.456 9.805 3.650 1.00 69.62 273 THR A CA 1
ATOM 2155 C C . THR A 1 273 ? 1.662 8.588 2.754 1.00 69.62 273 THR A C 1
ATOM 2157 O O . THR A 1 273 ? 0.822 8.313 1.902 1.00 69.62 273 THR A O 1
ATOM 2160 N N . ALA A 1 274 ? 2.750 7.839 2.942 1.00 68.94 274 ALA A N 1
ATOM 2161 C CA . ALA A 1 274 ? 3.090 6.711 2.084 1.00 68.94 274 ALA A CA 1
ATOM 2162 C C . ALA A 1 274 ? 2.060 5.570 2.147 1.00 68.94 274 ALA A C 1
ATOM 2164 O O . ALA A 1 274 ? 1.922 4.794 1.198 1.00 68.94 274 ALA A O 1
ATOM 2165 N N . SER A 1 275 ? 1.380 5.422 3.289 1.00 73.81 275 SER A N 1
ATOM 2166 C CA . SER A 1 275 ? 0.566 4.252 3.603 1.00 73.81 275 SER A CA 1
ATOM 2167 C C . SER A 1 275 ? -0.465 4.530 4.684 1.00 73.81 275 SER A C 1
ATOM 2169 O O . SER A 1 275 ? -0.139 5.128 5.705 1.00 73.81 275 SER A O 1
ATOM 2171 N N . VAL A 1 276 ? -1.661 3.954 4.541 1.00 73.31 276 VAL A N 1
ATOM 2172 C CA . VAL A 1 276 ? -2.713 4.011 5.568 1.00 73.31 276 VAL A CA 1
ATOM 2173 C C . VAL A 1 276 ? -2.200 3.531 6.930 1.00 73.31 276 VAL A C 1
ATOM 2175 O O . VAL A 1 276 ? -2.458 4.182 7.936 1.00 73.31 276 VAL A O 1
ATOM 2178 N N . ALA A 1 277 ? -1.401 2.459 6.981 1.00 73.44 277 ALA A N 1
ATOM 2179 C CA . ALA A 1 277 ? -0.857 1.960 8.248 1.00 73.44 277 ALA A CA 1
ATOM 2180 C C . ALA A 1 277 ? 0.097 2.963 8.928 1.00 73.44 277 ALA A C 1
ATOM 2182 O O . ALA A 1 277 ? 0.079 3.084 10.153 1.00 73.44 277 ALA A O 1
ATOM 2183 N N . ASN A 1 278 ? 0.886 3.718 8.152 1.00 77.62 278 ASN A N 1
ATOM 2184 C CA . ASN A 1 278 ? 1.764 4.757 8.695 1.00 77.62 278 ASN A CA 1
ATOM 2185 C C . ASN A 1 278 ? 0.940 5.934 9.231 1.00 77.62 278 ASN A C 1
ATOM 2187 O O . ASN A 1 278 ? 1.230 6.422 10.321 1.00 77.62 278 ASN A O 1
ATOM 2191 N N . ILE A 1 279 ? -0.113 6.353 8.516 1.00 76.31 279 ILE A N 1
ATOM 2192 C CA . ILE A 1 279 ? -0.995 7.435 8.981 1.00 76.31 279 ILE A CA 1
ATOM 2193 C C . ILE A 1 279 ? -1.748 7.023 10.250 1.00 76.31 279 ILE A C 1
ATOM 2195 O O . ILE A 1 279 ? -1.852 7.820 11.175 1.00 76.31 279 ILE A O 1
ATOM 2199 N N . MET A 1 280 ? -2.243 5.783 10.331 1.00 75.12 280 MET A N 1
ATOM 2200 C CA . MET A 1 280 ? -2.925 5.279 11.530 1.00 75.12 280 MET A CA 1
ATOM 2201 C C . MET A 1 280 ? -2.004 5.337 12.750 1.00 75.12 280 MET A C 1
ATOM 2203 O O . MET A 1 280 ? -2.386 5.858 13.792 1.00 75.12 280 MET A O 1
ATOM 2207 N N . VAL A 1 281 ? -0.761 4.876 12.612 1.00 76.44 281 VAL A N 1
ATOM 2208 C CA . VAL A 1 281 ? 0.218 4.959 13.701 1.00 76.44 281 VAL A CA 1
ATOM 2209 C C . VAL A 1 281 ? 0.596 6.401 14.037 1.00 76.44 281 VAL A C 1
ATOM 2211 O O . VAL A 1 281 ? 0.841 6.683 15.199 1.00 76.44 281 VAL A O 1
ATOM 2214 N N . TYR A 1 282 ? 0.633 7.308 13.061 1.00 75.56 282 TYR A N 1
ATOM 2215 C CA . TYR A 1 282 ? 0.901 8.725 13.309 1.00 75.56 282 TYR A CA 1
ATOM 2216 C C . TYR A 1 282 ? -0.261 9.437 14.020 1.00 75.56 282 TYR A C 1
ATOM 2218 O O . TYR A 1 282 ? -0.033 10.342 14.809 1.00 75.56 282 TYR A O 1
ATOM 2226 N N . ARG A 1 283 ? -1.511 9.037 13.747 1.00 72.69 283 ARG A N 1
ATOM 2227 C CA . ARG A 1 283 ? -2.707 9.648 14.348 1.00 72.69 283 ARG A CA 1
ATOM 2228 C C . ARG A 1 283 ? -3.004 9.123 15.753 1.00 72.69 283 ARG A C 1
ATOM 2230 O O . ARG A 1 283 ? -3.477 9.885 16.583 1.00 72.69 283 ARG A O 1
ATOM 2237 N N . TYR A 1 284 ? -2.793 7.826 15.979 1.00 73.19 284 TYR A N 1
ATOM 2238 C CA . TYR A 1 284 ? -3.144 7.148 17.233 1.00 73.19 284 TYR A CA 1
ATOM 2239 C C . TYR A 1 284 ? -1.941 6.832 18.123 1.00 73.19 284 TYR A C 1
ATOM 2241 O O . TYR A 1 284 ? -2.120 6.432 19.268 1.00 73.19 284 TYR A O 1
ATOM 2249 N N . GLY A 1 285 ? -0.723 6.942 17.598 1.00 60.25 285 GLY A N 1
ATOM 2250 C CA . GLY A 1 285 ? 0.484 6.831 18.401 1.00 60.25 285 GLY A CA 1
ATOM 2251 C C . GLY A 1 285 ? 0.902 8.198 18.920 1.00 60.25 285 GLY A C 1
ATOM 2252 O O . GLY A 1 285 ? 0.982 9.143 18.141 1.00 60.25 285 GLY A O 1
ATOM 2253 N N . ASP A 1 286 ? 1.248 8.273 20.203 1.00 55.47 286 ASP A N 1
ATOM 2254 C CA . ASP A 1 286 ? 2.145 9.312 20.709 1.00 55.47 286 ASP A CA 1
ATOM 2255 C C . ASP A 1 286 ? 3.545 9.017 20.143 1.00 55.47 286 ASP A C 1
ATOM 2257 O O . ASP A 1 286 ? 4.302 8.213 20.696 1.00 55.47 286 ASP A O 1
ATOM 2261 N N . VAL A 1 287 ? 3.830 9.544 18.948 1.00 47.16 287 VAL A N 1
ATOM 2262 C CA . VAL A 1 287 ? 5.114 9.373 18.239 1.00 47.16 287 VAL A CA 1
ATOM 2263 C C . VAL A 1 287 ? 6.116 10.432 18.675 1.00 47.16 287 VAL A C 1
ATOM 2265 O O . VAL A 1 287 ? 5.750 11.626 18.653 1.00 47.16 287 VAL A O 1
#

Foldseek 3Di:
DLVLLLLLLVLQLFLVSDPLSVLLVVLCCVPHDPDPDDRVVSNVVSVVVSVVVNVVVVVVCCVVVCVVVVDPPPPDPVVVVVVVVVVVVVVVPDDPQDPLNVVVVVLVVVLVVLLCQQPPPPDHGVCVVVVVPPVDDNVNSVVVSVVVQQCAAPDVPCNPDPHGSDDCVVVVVVDPVVLVVLQVVLVVVLVVCVVVCVLVVLLVVLPVVPLPLVSSQVSLLVVLLVSLLSELCNSDSVSLVVLQVSCVVSVHDSCSRNVSSSSSSSNNADHCSSDPSSVVCVVPPPD

pLDDT: mean 74.12, std 8.97, range [43.91, 89.88]